Protein AF-A0A482RKU2-F1 (afdb_monomer)

Structure (mmCIF, N/CA/C/O backbone):
data_AF-A0A482RKU2-F1
#
_entry.id   AF-A0A482RKU2-F1
#
loop_
_atom_site.group_PDB
_atom_site.id
_atom_site.type_symbol
_atom_site.label_atom_id
_atom_site.label_alt_id
_atom_site.label_comp_id
_atom_site.label_asym_id
_atom_site.label_entity_id
_atom_site.label_seq_id
_atom_site.pdbx_PDB_ins_code
_atom_site.Cartn_x
_atom_site.Cartn_y
_atom_site.Cartn_z
_atom_site.occupancy
_atom_site.B_iso_or_equiv
_atom_site.auth_seq_id
_atom_site.auth_comp_id
_atom_site.auth_asym_id
_atom_site.auth_atom_id
_atom_site.pdbx_PDB_model_num
ATOM 1 N N . MET A 1 1 ? 1.467 -12.488 0.383 1.00 32.75 1 MET A N 1
ATOM 2 C CA . MET A 1 1 ? 1.034 -13.836 -0.066 1.00 32.75 1 MET A CA 1
ATOM 3 C C . MET A 1 1 ? -0.447 -14.130 0.193 1.00 32.75 1 MET A C 1
ATOM 5 O O . MET A 1 1 ? -1.006 -14.889 -0.583 1.00 32.75 1 MET A O 1
ATOM 9 N N . LEU A 1 2 ? -1.110 -13.513 1.185 1.00 29.55 2 LEU A N 1
ATOM 10 C CA . LEU A 1 2 ? -2.537 -13.760 1.471 1.00 29.55 2 LEU A CA 1
ATOM 11 C C . LEU A 1 2 ? -3.503 -13.328 0.344 1.00 29.55 2 LEU A C 1
ATOM 13 O O . LEU A 1 2 ? -4.346 -14.122 -0.055 1.00 29.55 2 LEU A O 1
ATOM 17 N N . SER A 1 3 ? -3.335 -12.140 -0.249 1.00 35.34 3 SER A N 1
ATOM 18 C CA . SER A 1 3 ? -4.259 -11.647 -1.294 1.00 35.34 3 SER A CA 1
ATOM 19 C C . SER A 1 3 ? -4.174 -12.428 -2.626 1.00 35.34 3 SER A C 1
ATOM 21 O O . SER A 1 3 ? -5.188 -12.701 -3.266 1.00 35.34 3 SER A O 1
ATOM 23 N N . ALA A 1 4 ? -2.986 -12.920 -3.007 1.00 35.59 4 ALA A N 1
ATOM 24 C CA . ALA A 1 4 ? -2.814 -13.697 -4.243 1.00 35.59 4 ALA A CA 1
ATOM 25 C C . ALA A 1 4 ? -3.456 -15.098 -4.185 1.00 35.59 4 ALA A C 1
ATOM 27 O O . ALA A 1 4 ? -3.927 -15.592 -5.209 1.00 35.59 4 ALA A O 1
ATOM 28 N N . CYS A 1 5 ? -3.505 -15.722 -3.002 1.00 33.84 5 CYS A N 1
ATOM 29 C CA . CYS A 1 5 ? -4.136 -17.033 -2.824 1.00 33.84 5 CYS A CA 1
ATOM 30 C C . CYS A 1 5 ? -5.672 -16.941 -2.875 1.00 33.84 5 CYS A C 1
ATOM 32 O O . CYS A 1 5 ? -6.328 -17.827 -3.416 1.00 33.84 5 CYS A O 1
ATOM 34 N N . MET A 1 6 ? -6.247 -15.843 -2.374 1.00 40.75 6 MET A N 1
ATOM 35 C CA . MET A 1 6 ? -7.704 -15.670 -2.288 1.00 40.75 6 MET A CA 1
ATOM 36 C C . MET A 1 6 ? -8.382 -15.424 -3.643 1.00 40.75 6 MET A C 1
ATOM 38 O O . MET A 1 6 ? -9.562 -15.724 -3.797 1.00 40.75 6 MET A O 1
ATOM 42 N N . LEU A 1 7 ? -7.661 -14.901 -4.638 1.00 42.19 7 LEU A N 1
ATOM 43 C CA . LEU A 1 7 ? -8.246 -14.576 -5.945 1.00 42.19 7 LEU A CA 1
ATOM 44 C C . LEU A 1 7 ? -8.336 -15.782 -6.902 1.00 42.19 7 LEU A C 1
ATOM 46 O O . LEU A 1 7 ? -9.138 -15.750 -7.831 1.00 42.19 7 LEU A O 1
ATOM 50 N N . SER A 1 8 ? -7.505 -16.817 -6.716 1.00 40.97 8 SER A N 1
ATOM 51 C CA . SER A 1 8 ? -7.333 -17.919 -7.686 1.00 40.97 8 SER A CA 1
ATOM 52 C C . SER A 1 8 ? -8.240 -19.130 -7.415 1.00 40.97 8 SER A C 1
ATOM 54 O O . SER A 1 8 ? -8.560 -19.874 -8.337 1.00 40.97 8 SER A O 1
ATOM 56 N N . ALA A 1 9 ? -8.671 -19.328 -6.163 1.00 42.41 9 ALA A N 1
ATOM 57 C CA . ALA A 1 9 ? -9.334 -20.563 -5.723 1.00 42.41 9 ALA A CA 1
ATOM 58 C C . ALA A 1 9 ? -10.768 -20.383 -5.178 1.00 42.41 9 ALA A C 1
ATOM 60 O O . ALA A 1 9 ? -11.400 -21.371 -4.810 1.00 42.41 9 ALA A O 1
ATOM 61 N N . CYS A 1 10 ? -11.297 -19.156 -5.114 1.00 47.66 10 CYS A N 1
ATOM 62 C CA . CYS A 1 10 ? -12.598 -18.884 -4.493 1.00 47.66 10 CYS A CA 1
ATOM 63 C C . CYS A 1 10 ? -13.731 -18.702 -5.517 1.00 47.66 10 CYS A C 1
ATOM 65 O O . CYS A 1 10 ? -13.532 -18.148 -6.599 1.00 47.66 10 CYS A O 1
ATOM 67 N N . ALA A 1 11 ? -14.936 -19.152 -5.145 1.00 55.81 11 ALA A N 1
ATOM 68 C CA . ALA A 1 11 ? -16.154 -19.079 -5.953 1.00 55.81 11 ALA A CA 1
ATOM 69 C C . ALA A 1 11 ? -16.444 -17.648 -6.475 1.00 55.81 11 ALA A C 1
ATOM 71 O O . ALA A 1 11 ? -16.128 -16.677 -5.784 1.00 55.81 11 ALA A O 1
ATOM 72 N N . PRO A 1 12 ? -17.098 -17.481 -7.645 1.00 63.44 12 PRO A N 1
ATOM 73 C CA . PRO A 1 12 ? -17.327 -16.174 -8.284 1.00 63.44 12 PRO A CA 1
ATOM 74 C C . PRO A 1 12 ? -17.947 -15.107 -7.367 1.00 63.44 12 PRO A C 1
ATOM 76 O O . PRO A 1 12 ? -17.631 -13.924 -7.483 1.00 63.44 12 PRO A O 1
ATOM 79 N N . HIS A 1 13 ? -18.788 -15.537 -6.423 1.00 64.50 13 HIS A N 1
ATOM 80 C CA . HIS A 1 13 ? -19.443 -14.671 -5.444 1.00 64.50 13 HIS A CA 1
ATOM 81 C C . HIS A 1 13 ? -18.457 -13.992 -4.476 1.00 64.50 13 HIS A C 1
ATOM 83 O O . HIS A 1 13 ? -18.547 -12.786 -4.259 1.00 64.50 13 HIS A O 1
ATOM 89 N N . TRP A 1 14 ? -17.455 -14.728 -3.979 1.00 66.12 14 TRP A N 1
ATOM 90 C CA . TRP A 1 14 ? -16.424 -14.202 -3.076 1.00 66.12 14 TRP A CA 1
ATOM 91 C C . TRP A 1 14 ? -15.689 -13.009 -3.680 1.00 66.12 14 TRP A C 1
ATOM 93 O O . TRP A 1 14 ? -15.490 -11.965 -3.052 1.00 66.12 14 TRP A O 1
ATOM 103 N N . ARG A 1 15 ? -15.289 -13.190 -4.943 1.00 72.19 15 ARG A N 1
ATOM 104 C CA . ARG A 1 15 ? -14.542 -12.193 -5.697 1.00 72.19 15 ARG A CA 1
ATOM 105 C C . ARG A 1 15 ? -15.372 -10.928 -5.889 1.00 72.19 15 ARG A C 1
ATOM 107 O O . ARG A 1 15 ? -14.817 -9.842 -5.783 1.00 72.19 15 ARG A O 1
ATOM 114 N N . ALA A 1 16 ? -16.679 -11.056 -6.114 1.00 84.69 16 ALA A N 1
ATOM 115 C CA . ALA A 1 16 ? -17.566 -9.908 -6.272 1.00 84.69 16 ALA A CA 1
ATOM 116 C C . ALA A 1 16 ? -17.636 -9.046 -4.999 1.00 84.69 16 ALA A C 1
ATOM 118 O O . ALA A 1 16 ? -17.453 -7.834 -5.086 1.00 84.69 16 ALA A O 1
ATOM 119 N N . VAL A 1 17 ? -17.813 -9.660 -3.823 1.00 89.81 17 VAL A N 1
ATOM 120 C CA . VAL A 1 17 ? -17.899 -8.935 -2.540 1.00 89.81 17 VAL A CA 1
ATOM 121 C C . VAL A 1 17 ? -16.593 -8.200 -2.221 1.00 89.81 17 VAL A C 1
ATOM 123 O O . VAL A 1 17 ? -16.606 -7.022 -1.870 1.00 89.81 17 VAL A O 1
ATOM 126 N N . SER A 1 18 ? -15.449 -8.869 -2.394 1.00 89.56 18 SER A N 1
ATOM 127 C CA . SER A 1 18 ? -14.133 -8.260 -2.160 1.00 89.56 18 SER A CA 1
ATOM 128 C C . SER A 1 18 ? -13.879 -7.057 -3.075 1.00 89.56 18 SER A C 1
ATOM 130 O O . SER A 1 18 ? -13.470 -5.995 -2.601 1.00 89.56 18 SER A O 1
ATOM 132 N N . VAL A 1 19 ? -14.206 -7.190 -4.367 1.00 93.69 19 VAL A N 1
ATOM 133 C CA . VAL A 1 19 ? -14.081 -6.104 -5.347 1.00 93.69 19 VAL A CA 1
ATOM 134 C C . VAL A 1 19 ? -14.967 -4.920 -4.963 1.00 93.69 19 VAL A C 1
ATOM 136 O O . VAL A 1 19 ? -14.483 -3.792 -4.945 1.00 93.69 19 VAL A O 1
ATOM 139 N N . GLN A 1 20 ? -16.232 -5.159 -4.607 1.00 95.75 20 GLN A N 1
ATOM 140 C CA . GLN A 1 20 ? -17.178 -4.095 -4.256 1.00 95.75 20 GLN A CA 1
ATOM 141 C C . GLN A 1 20 ? -16.717 -3.275 -3.046 1.00 95.75 20 GLN A C 1
ATOM 143 O O . GLN A 1 20 ? -16.740 -2.047 -3.102 1.00 95.75 20 GLN A O 1
ATOM 148 N N . ILE A 1 21 ? -16.254 -3.928 -1.975 1.00 96.75 21 ILE A N 1
ATOM 149 C CA . ILE A 1 21 ? -15.808 -3.234 -0.756 1.00 96.75 21 ILE A CA 1
ATOM 150 C C . ILE A 1 21 ? -14.540 -2.415 -1.033 1.00 96.75 21 ILE A C 1
ATOM 152 O O . ILE A 1 21 ? -14.472 -1.242 -0.664 1.00 96.75 21 ILE A O 1
ATOM 156 N N . ALA A 1 22 ? -13.555 -2.993 -1.727 1.00 97.31 22 ALA A N 1
ATOM 157 C CA . ALA A 1 22 ? -12.324 -2.283 -2.071 1.00 97.31 22 ALA A CA 1
ATOM 158 C C . ALA A 1 22 ? -12.587 -1.084 -2.997 1.00 97.31 22 ALA A C 1
ATOM 160 O O . ALA A 1 22 ? -12.046 -0.000 -2.777 1.00 97.31 22 ALA A O 1
ATOM 161 N N . GLN A 1 23 ? -13.456 -1.252 -3.998 1.00 97.88 23 GLN A N 1
ATOM 162 C CA . GLN A 1 23 ? -13.878 -0.161 -4.874 1.00 97.88 23 GLN A CA 1
ATOM 163 C C . GLN A 1 23 ? -14.647 0.917 -4.111 1.00 97.88 23 GLN A C 1
ATOM 165 O O . GLN A 1 23 ? -14.410 2.095 -4.355 1.00 97.88 23 GLN A O 1
ATOM 170 N N . ARG A 1 24 ? -15.513 0.549 -3.159 1.00 98.06 24 ARG A N 1
ATOM 171 C CA . ARG A 1 24 ? -16.237 1.528 -2.341 1.00 98.06 24 ARG A CA 1
ATOM 172 C C . ARG A 1 24 ? -15.289 2.359 -1.480 1.00 98.06 24 ARG A C 1
ATOM 174 O O . ARG A 1 24 ? -15.388 3.577 -1.518 1.00 98.06 24 ARG A O 1
ATOM 181 N N . ILE A 1 25 ? -14.346 1.728 -0.778 1.00 98.44 25 ILE A N 1
ATOM 182 C CA . ILE A 1 25 ? -13.334 2.438 0.028 1.00 98.44 25 ILE A CA 1
ATOM 183 C C . ILE A 1 25 ? -12.497 3.370 -0.857 1.00 98.44 25 ILE A C 1
ATOM 185 O O . ILE A 1 25 ? -12.212 4.503 -0.472 1.00 98.44 25 ILE A O 1
ATOM 189 N N . PHE A 1 26 ? -12.120 2.917 -2.054 1.00 98.50 26 PHE A N 1
ATOM 190 C CA . PHE A 1 26 ? -11.412 3.748 -3.022 1.00 98.50 26 PHE A CA 1
ATOM 191 C C . PHE A 1 26 ? -12.234 4.971 -3.455 1.00 98.50 26 PHE A C 1
ATOM 193 O O . PHE A 1 26 ? -11.716 6.084 -3.429 1.00 98.50 26 PHE A O 1
ATOM 200 N N . LEU A 1 27 ? -13.501 4.774 -3.828 1.00 98.44 27 LEU A N 1
ATOM 201 C CA . LEU A 1 27 ? -14.390 5.851 -4.266 1.00 98.44 27 LEU A CA 1
ATOM 202 C C . LEU A 1 27 ? -14.668 6.850 -3.138 1.00 98.44 27 LEU A C 1
ATOM 204 O O . LEU A 1 27 ? -14.583 8.044 -3.384 1.00 98.44 27 LEU A O 1
ATOM 208 N N . ASP A 1 28 ? -14.881 6.390 -1.902 1.00 98.56 28 ASP A N 1
ATOM 209 C CA . ASP A 1 28 ? -15.054 7.279 -0.743 1.00 98.56 28 ASP A CA 1
ATOM 210 C C . ASP A 1 28 ? -13.805 8.160 -0.520 1.00 98.56 28 ASP A C 1
ATOM 212 O O . ASP A 1 28 ? -13.904 9.349 -0.231 1.00 98.56 28 ASP A O 1
ATOM 216 N N . ASN A 1 29 ? -12.600 7.599 -0.689 1.00 98.56 29 ASN A N 1
ATOM 217 C CA . ASN A 1 29 ? -11.362 8.383 -0.612 1.00 98.56 29 ASN A CA 1
ATOM 218 C C . ASN A 1 29 ? -11.213 9.362 -1.784 1.00 98.56 29 ASN A C 1
ATOM 220 O O . ASN A 1 29 ? -10.642 10.439 -1.608 1.00 98.56 29 ASN A O 1
ATOM 224 N N . LEU A 1 30 ? -11.692 8.991 -2.974 1.00 98.06 30 LEU A N 1
ATOM 225 C CA . LEU A 1 30 ? -11.704 9.867 -4.142 1.00 98.06 30 LEU A CA 1
ATOM 226 C C . LEU A 1 30 ? -12.666 11.046 -3.934 1.00 98.06 30 LEU A C 1
ATOM 228 O O . LEU A 1 30 ? -12.280 12.180 -4.186 1.00 98.06 30 LEU A O 1
ATOM 232 N N . GLU A 1 31 ? -13.873 10.785 -3.425 1.00 98.31 31 GLU A N 1
ATOM 233 C CA . GLU A 1 31 ? -14.904 11.785 -3.104 1.00 98.31 31 GLU A CA 1
ATOM 234 C C . GLU A 1 31 ? -14.434 12.795 -2.044 1.00 98.31 31 GLU A C 1
ATOM 236 O O . GLU A 1 31 ? -14.847 13.951 -2.068 1.00 98.31 31 GLU A O 1
ATOM 241 N N . HIS A 1 32 ? -13.539 12.384 -1.141 1.00 98.25 32 HIS A N 1
ATOM 242 C CA . HIS A 1 32 ? -12.959 13.241 -0.103 1.00 98.25 32 HIS A CA 1
ATOM 243 C C . HIS A 1 32 ? -11.594 13.847 -0.466 1.00 98.25 32 HIS A C 1
ATOM 245 O O . HIS A 1 32 ? -10.873 14.304 0.426 1.00 98.25 32 HIS A O 1
ATOM 251 N N . ASP A 1 33 ? -11.196 13.849 -1.743 1.00 98.06 33 ASP A N 1
ATOM 252 C CA . ASP A 1 33 ? -9.916 14.394 -2.228 1.00 98.06 33 ASP A CA 1
ATOM 253 C C . ASP A 1 33 ? -8.683 13.813 -1.503 1.00 98.06 33 ASP A C 1
ATOM 255 O O . ASP A 1 33 ? -7.686 14.503 -1.259 1.00 98.06 33 ASP A O 1
ATOM 259 N N . ASN A 1 34 ? -8.759 12.556 -1.062 1.00 98.50 34 ASN A N 1
ATOM 260 C CA . ASN A 1 34 ? -7.673 11.867 -0.357 1.00 98.50 34 ASN A CA 1
ATOM 261 C C . ASN A 1 34 ? -6.759 11.092 -1.310 1.00 98.50 34 ASN A C 1
ATOM 263 O O . ASN A 1 34 ? -5.801 10.456 -0.869 1.00 98.50 34 ASN A O 1
ATOM 267 N N . LEU A 1 35 ? -7.028 11.160 -2.614 1.00 98.19 35 LEU A N 1
ATOM 268 C CA . LEU A 1 35 ? -6.236 10.528 -3.656 1.00 98.19 35 LEU A CA 1
ATOM 269 C C . LEU A 1 35 ? -5.616 11.578 -4.580 1.00 98.19 35 LEU A C 1
ATOM 271 O O . LEU A 1 35 ? -6.242 12.587 -4.889 1.00 98.19 35 LEU A O 1
ATOM 275 N N . VAL A 1 36 ? -4.393 11.322 -5.038 1.00 97.56 36 VAL A N 1
ATOM 276 C CA . VAL A 1 36 ? -3.692 12.159 -6.022 1.00 97.56 36 VAL A CA 1
ATOM 277 C C . VAL A 1 36 ? -3.234 11.318 -7.205 1.00 97.56 36 VAL A C 1
ATOM 279 O O . VAL A 1 36 ? -2.920 10.135 -7.055 1.00 97.56 36 VAL A O 1
ATOM 282 N N . GLU A 1 37 ? -3.216 11.922 -8.388 1.00 96.12 37 GLU A N 1
ATOM 283 C CA . GLU A 1 37 ? -2.698 11.302 -9.606 1.00 96.12 37 GLU A CA 1
ATOM 284 C C . GLU A 1 37 ? -1.270 11.755 -9.861 1.00 96.12 37 GLU A C 1
ATOM 286 O O . GLU A 1 37 ? -0.988 12.950 -9.920 1.00 96.12 37 GLU A O 1
ATOM 291 N N . GLU A 1 38 ? -0.376 10.793 -10.064 1.00 94.75 38 GLU A N 1
ATOM 292 C CA . GLU A 1 38 ? 0.993 11.070 -10.482 1.00 94.75 38 GLU A CA 1
ATOM 293 C C . GLU A 1 38 ? 1.387 10.150 -11.636 1.00 94.75 38 GLU A C 1
ATOM 295 O O . GLU A 1 38 ? 0.855 9.049 -11.818 1.00 94.75 38 GLU A O 1
ATOM 300 N N . THR A 1 39 ? 2.340 10.617 -12.437 1.00 93.62 39 THR A N 1
ATOM 301 C CA . THR A 1 39 ? 2.916 9.836 -13.530 1.00 93.62 39 THR A CA 1
ATOM 302 C C . THR A 1 39 ? 4.213 9.196 -13.062 1.00 93.62 39 THR A C 1
ATOM 304 O O . THR A 1 39 ? 5.099 9.881 -12.558 1.00 93.62 39 THR A O 1
ATOM 307 N N . VAL A 1 40 ? 4.336 7.886 -13.255 1.00 91.12 40 VAL A N 1
ATOM 308 C CA . VAL A 1 40 ? 5.526 7.111 -12.895 1.00 91.12 40 VAL A CA 1
ATOM 309 C C . VAL A 1 40 ? 6.211 6.641 -14.169 1.00 91.12 40 VAL A C 1
ATOM 311 O O . VAL A 1 40 ? 5.565 6.086 -15.058 1.00 91.12 40 VAL A O 1
ATOM 314 N N . GLU A 1 41 ? 7.520 6.857 -14.268 1.00 91.44 41 GLU A N 1
ATOM 315 C CA . GLU A 1 41 ? 8.335 6.254 -15.320 1.00 91.44 41 GLU A CA 1
ATOM 316 C C . GLU A 1 41 ? 8.690 4.815 -14.933 1.00 91.44 41 GLU A C 1
ATOM 318 O O . GLU A 1 41 ? 9.170 4.551 -13.830 1.00 91.44 41 GLU A O 1
ATOM 323 N N . GLN A 1 42 ? 8.444 3.871 -15.837 1.00 90.50 42 GLN A N 1
ATOM 324 C CA . GLN A 1 42 ? 8.689 2.451 -15.622 1.00 90.50 42 GLN A CA 1
ATOM 325 C C . GLN A 1 42 ? 9.255 1.802 -16.883 1.00 90.50 42 GLN A C 1
ATOM 327 O O . GLN A 1 42 ? 9.045 2.270 -18.003 1.00 90.50 42 GLN A O 1
ATOM 332 N N . VAL A 1 43 ? 9.953 0.681 -16.707 1.00 92.50 43 VAL A N 1
ATOM 333 C CA . VAL A 1 43 ? 10.469 -0.105 -17.830 1.00 92.50 43 VAL A CA 1
ATOM 334 C C . VAL A 1 43 ? 9.347 -0.968 -18.407 1.00 92.50 43 VAL A C 1
ATOM 336 O O . VAL A 1 43 ? 8.735 -1.779 -17.707 1.00 92.50 43 VAL A O 1
ATOM 339 N N . TYR A 1 44 ? 9.089 -0.810 -19.700 1.00 94.06 44 TYR A N 1
ATOM 340 C CA . TYR A 1 44 ? 8.112 -1.568 -20.468 1.00 94.06 44 TYR A CA 1
ATOM 341 C C . TYR A 1 44 ? 8.816 -2.517 -21.433 1.00 94.06 44 TYR A C 1
ATOM 343 O O . TYR A 1 44 ? 9.734 -2.129 -22.149 1.00 94.06 44 TYR A O 1
ATOM 351 N N . CYS A 1 45 ? 8.368 -3.769 -21.474 1.00 94.44 45 CYS A N 1
ATOM 352 C CA . CYS A 1 45 ? 8.870 -4.768 -22.406 1.00 94.44 45 CYS A CA 1
ATOM 353 C C . CYS A 1 45 ? 7.923 -4.890 -23.598 1.00 94.44 45 CYS A C 1
ATOM 355 O O . CYS A 1 45 ? 6.778 -5.316 -23.428 1.00 94.44 45 CYS A O 1
ATOM 357 N N . LEU A 1 46 ? 8.411 -4.563 -24.798 1.00 93.75 4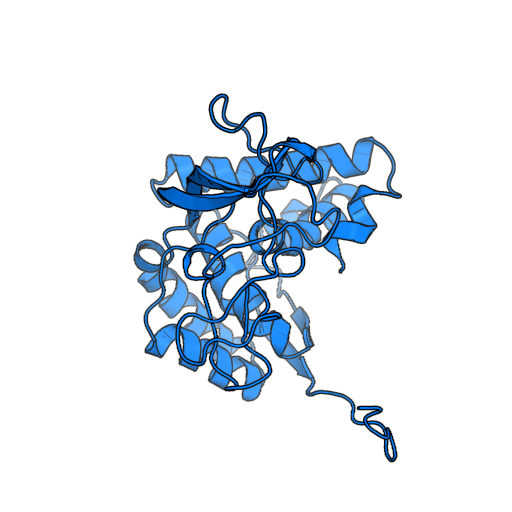6 LEU A N 1
ATOM 358 C CA . LEU A 1 46 ? 7.620 -4.605 -26.031 1.00 93.75 46 LEU A CA 1
ATOM 359 C C . LEU A 1 46 ? 7.193 -6.038 -26.368 1.00 93.75 46 LEU A C 1
ATOM 361 O O . LEU A 1 46 ? 6.011 -6.291 -26.597 1.00 93.75 46 LEU A O 1
ATOM 365 N N . GLY A 1 47 ? 8.123 -6.995 -26.282 1.00 92.94 47 GLY A N 1
ATOM 366 C CA . GLY A 1 47 ? 7.845 -8.405 -26.583 1.00 92.94 47 GLY A CA 1
ATOM 367 C C . GLY A 1 47 ? 6.883 -9.074 -25.594 1.00 92.94 47 GLY A C 1
ATOM 368 O O . GLY A 1 47 ? 6.070 -9.903 -25.984 1.00 92.94 47 GLY A O 1
ATOM 369 N N . CYS A 1 48 ? 6.911 -8.688 -24.312 1.00 90.31 48 CYS A N 1
ATOM 370 C CA . CYS A 1 48 ? 5.937 -9.175 -23.325 1.00 90.31 48 CYS A CA 1
ATOM 371 C C . CYS A 1 48 ? 4.655 -8.332 -23.262 1.00 90.31 48 CYS A C 1
ATOM 373 O O . CYS A 1 48 ? 3.727 -8.716 -22.547 1.00 90.31 48 CYS A O 1
ATOM 375 N N . SER A 1 49 ? 4.630 -7.175 -23.930 1.00 91.00 49 SER A N 1
ATOM 376 C CA . SER A 1 49 ? 3.546 -6.190 -23.883 1.00 91.00 49 SER A CA 1
ATOM 377 C C . SER A 1 49 ? 3.088 -5.849 -22.454 1.00 91.00 49 SER A C 1
ATOM 379 O O . SER A 1 49 ? 1.892 -5.819 -22.155 1.00 91.00 49 SER A O 1
ATOM 381 N N . LYS A 1 50 ? 4.042 -5.620 -21.540 1.00 90.31 50 LYS A N 1
ATOM 382 C CA . LYS A 1 50 ? 3.761 -5.284 -20.132 1.00 90.31 50 LYS A CA 1
ATOM 383 C C . LYS A 1 50 ? 4.876 -4.469 -19.483 1.00 90.31 50 LYS A C 1
ATOM 385 O O . LYS A 1 50 ? 6.043 -4.585 -19.864 1.00 90.31 50 LYS A O 1
ATOM 390 N N . PHE A 1 51 ? 4.517 -3.729 -18.437 1.00 91.31 51 PHE A N 1
ATOM 391 C CA . PHE A 1 51 ? 5.479 -3.140 -17.510 1.00 91.31 51 PHE A CA 1
ATOM 392 C C . PHE A 1 51 ? 6.183 -4.234 -16.700 1.00 91.31 51 PHE A C 1
ATOM 394 O O . PHE A 1 51 ? 5.573 -5.233 -16.298 1.00 91.31 51 PHE A O 1
ATOM 401 N N . LEU A 1 52 ? 7.487 -4.073 -16.494 1.00 89.62 52 LEU A N 1
ATOM 402 C CA . LEU A 1 52 ? 8.311 -5.022 -15.758 1.00 89.62 52 LEU A CA 1
ATOM 403 C C . LEU A 1 52 ? 8.426 -4.594 -14.293 1.00 89.62 52 LEU A C 1
ATOM 405 O O . LEU A 1 52 ? 8.688 -3.437 -13.989 1.00 89.62 52 LEU A O 1
ATOM 409 N N . ALA A 1 53 ? 8.248 -5.550 -13.383 1.00 86.62 53 ALA A N 1
ATOM 410 C CA . ALA A 1 53 ? 8.662 -5.374 -11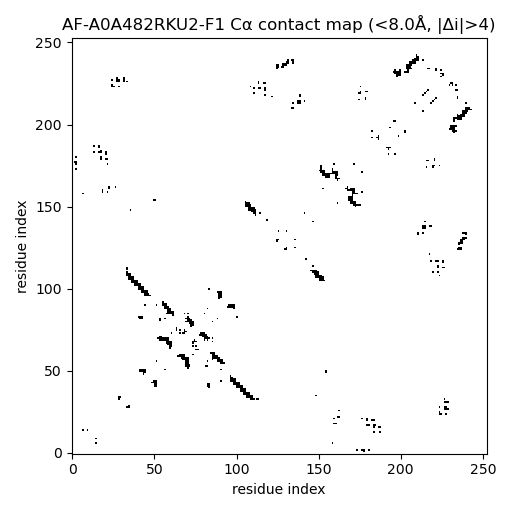.995 1.00 86.62 53 ALA A CA 1
ATOM 411 C C . ALA A 1 53 ? 10.188 -5.497 -11.897 1.00 86.62 53 ALA A C 1
ATOM 413 O O . ALA A 1 53 ? 10.765 -6.287 -12.643 1.00 86.62 53 ALA A O 1
ATOM 414 N N . ASP A 1 54 ? 10.810 -4.822 -10.930 1.00 85.12 54 ASP A N 1
ATOM 415 C CA . ASP A 1 54 ? 12.271 -4.736 -10.762 1.00 85.12 54 ASP A CA 1
ATOM 416 C C . ASP A 1 54 ? 12.986 -6.095 -10.832 1.00 85.12 54 ASP A C 1
ATOM 418 O O . ASP A 1 54 ? 13.999 -6.241 -11.508 1.00 85.12 54 ASP A O 1
ATOM 422 N N . ARG A 1 55 ? 12.395 -7.142 -10.240 1.00 86.38 55 ARG A N 1
ATOM 423 C CA . ARG A 1 55 ? 12.917 -8.526 -10.270 1.00 86.38 55 ARG A CA 1
ATOM 424 C C . ARG A 1 55 ? 13.021 -9.165 -11.664 1.00 86.38 55 ARG A C 1
ATOM 426 O O . ARG A 1 55 ? 13.650 -10.211 -11.817 1.00 86.38 55 ARG A O 1
ATOM 433 N N . PHE A 1 56 ? 12.317 -8.614 -12.650 1.00 90.19 56 PHE A N 1
ATOM 434 C CA . PHE A 1 56 ? 12.306 -9.067 -14.043 1.00 90.19 56 PHE A CA 1
ATOM 435 C C . PHE A 1 56 ? 13.135 -8.158 -14.955 1.00 90.19 56 PHE A C 1
ATOM 437 O O . PHE A 1 56 ? 13.064 -8.304 -16.178 1.00 90.19 56 PHE A O 1
ATOM 444 N N . ILE A 1 57 ? 13.895 -7.236 -14.365 1.00 92.38 57 ILE A N 1
ATOM 445 C CA . ILE A 1 57 ? 14.768 -6.295 -15.052 1.00 92.38 57 ILE A CA 1
ATOM 446 C C . ILE A 1 57 ? 16.195 -6.590 -14.605 1.00 92.38 57 ILE A C 1
ATOM 448 O O . ILE A 1 57 ? 16.490 -6.660 -13.411 1.00 92.38 57 ILE A O 1
ATOM 452 N N . GLU A 1 58 ? 17.062 -6.772 -15.585 1.00 94.12 58 GLU A N 1
ATOM 453 C CA . GLU A 1 58 ? 18.507 -6.863 -15.412 1.00 94.12 58 GLU A CA 1
ATOM 454 C C . GLU A 1 58 ? 19.163 -5.802 -16.301 1.00 94.12 58 GLU A C 1
ATOM 456 O O . GLU A 1 58 ? 18.559 -5.340 -17.271 1.00 94.12 58 GLU A O 1
ATOM 461 N N . GLY A 1 59 ? 20.376 -5.379 -15.982 1.00 94.19 59 GLY A N 1
ATOM 462 C CA . GLY A 1 59 ? 21.094 -4.402 -16.786 1.00 94.19 59 GLY A CA 1
ATOM 463 C C . GLY A 1 59 ? 22.432 -4.031 -16.176 1.00 94.19 59 GLY A C 1
ATOM 464 O O . GLY A 1 59 ? 22.878 -4.608 -15.188 1.00 94.19 59 GLY A O 1
ATOM 465 N N . VAL A 1 60 ? 23.071 -3.024 -16.755 1.00 95.94 60 VAL A N 1
ATOM 466 C CA . VAL A 1 60 ? 24.377 -2.560 -16.303 1.00 95.94 60 VAL A CA 1
ATOM 467 C C . VAL A 1 60 ? 24.211 -1.515 -15.195 1.00 95.94 60 VAL A C 1
ATOM 469 O O . VAL A 1 60 ? 23.485 -0.528 -15.339 1.00 95.94 60 VAL A O 1
ATOM 472 N N . CYS A 1 61 ? 24.900 -1.714 -14.070 1.00 94.94 61 CYS A N 1
ATOM 473 C CA . CYS A 1 61 ? 24.895 -0.786 -12.944 1.00 94.94 61 CYS A CA 1
ATOM 474 C C . CYS A 1 61 ? 25.516 0.562 -13.351 1.00 94.94 61 CYS A C 1
ATOM 476 O O . CYS A 1 61 ? 26.692 0.578 -13.723 1.00 94.94 61 CYS A O 1
ATOM 478 N N . PRO A 1 62 ? 24.815 1.697 -13.166 1.00 94.19 62 PRO A N 1
ATOM 479 C CA . PRO A 1 62 ? 25.326 3.015 -13.554 1.00 94.19 62 PRO A CA 1
ATOM 480 C C . PRO A 1 62 ? 26.506 3.504 -12.697 1.00 94.19 62 PRO A C 1
ATOM 482 O O . PRO A 1 62 ? 27.156 4.481 -13.049 1.00 94.19 62 PRO A O 1
ATOM 485 N N . LEU A 1 63 ? 26.780 2.854 -11.559 1.00 93.88 63 LEU A N 1
ATOM 486 C CA . LEU A 1 63 ? 27.798 3.297 -10.597 1.00 93.88 63 LEU A CA 1
ATOM 487 C C . LEU A 1 63 ? 29.108 2.511 -10.677 1.00 93.88 63 LEU A C 1
ATOM 489 O O . LEU A 1 63 ? 30.168 3.058 -10.398 1.00 93.88 63 LEU A O 1
ATOM 493 N N . CYS A 1 64 ? 29.042 1.216 -10.992 1.00 94.81 64 CYS A N 1
ATOM 494 C CA . CYS A 1 64 ? 30.214 0.331 -10.982 1.00 94.81 64 CYS A CA 1
ATOM 495 C C . CYS A 1 64 ? 30.359 -0.523 -12.248 1.00 94.81 64 CYS A C 1
ATOM 497 O O . CYS A 1 64 ? 31.218 -1.406 -12.284 1.00 94.81 64 CYS A O 1
ATOM 499 N N . ASN A 1 65 ? 29.515 -0.284 -13.260 1.00 94.69 65 ASN A N 1
ATOM 500 C CA . ASN A 1 65 ? 29.496 -0.989 -14.545 1.00 94.69 65 ASN A CA 1
ATOM 501 C C . ASN A 1 65 ? 29.366 -2.517 -14.429 1.00 94.69 65 ASN A C 1
ATOM 503 O O . ASN A 1 65 ? 29.839 -3.257 -15.283 1.00 94.69 65 ASN A O 1
ATOM 507 N N . TYR A 1 66 ? 28.745 -3.011 -13.355 1.00 94.19 66 TYR A N 1
ATOM 508 C CA . TYR A 1 66 ? 28.408 -4.427 -13.237 1.00 94.19 66 TYR A CA 1
ATOM 509 C C . TYR A 1 66 ? 27.301 -4.786 -14.227 1.00 94.19 66 TYR A C 1
ATOM 511 O O . TYR A 1 66 ? 26.249 -4.161 -14.174 1.00 94.19 66 TYR A O 1
ATOM 519 N N . GLU A 1 67 ? 27.530 -5.760 -15.106 1.00 93.25 67 GLU A N 1
ATOM 520 C CA . GLU A 1 67 ? 26.653 -6.029 -16.257 1.00 93.25 67 GLU A CA 1
ATOM 521 C C . GLU A 1 67 ? 25.338 -6.753 -15.929 1.00 93.25 67 GLU A C 1
ATOM 523 O O . GLU A 1 67 ? 24.442 -6.787 -16.769 1.00 93.25 67 GLU A O 1
ATOM 528 N N . ASP A 1 68 ? 25.224 -7.315 -14.723 1.00 92.25 68 ASP A N 1
ATOM 529 C CA . ASP A 1 68 ? 24.085 -8.137 -14.291 1.00 92.25 68 ASP A CA 1
ATOM 530 C C . ASP A 1 68 ? 23.430 -7.575 -13.017 1.00 92.25 68 ASP A C 1
ATOM 532 O O . ASP A 1 68 ? 23.102 -8.285 -12.067 1.00 92.25 68 ASP A O 1
ATOM 536 N N . ALA A 1 69 ? 23.314 -6.247 -12.943 1.00 92.81 69 ALA A N 1
ATOM 537 C CA . ALA A 1 69 ? 22.611 -5.581 -11.856 1.00 92.81 69 ALA A CA 1
ATOM 538 C C . ALA A 1 69 ? 21.096 -5.766 -11.994 1.00 92.81 69 ALA A C 1
ATOM 540 O O . ALA A 1 69 ? 20.542 -5.713 -13.094 1.00 92.81 69 ALA A O 1
ATOM 541 N N . ARG A 1 70 ? 20.413 -5.946 -10.861 1.00 91.75 70 ARG A N 1
ATOM 542 C CA . ARG A 1 70 ? 18.956 -6.083 -10.803 1.00 91.75 70 ARG A CA 1
ATOM 543 C C . ARG A 1 70 ? 18.292 -4.709 -10.773 1.00 91.75 70 ARG A C 1
ATOM 545 O O . ARG A 1 70 ? 18.916 -3.716 -10.397 1.00 91.75 70 ARG A O 1
ATOM 552 N N . GLY A 1 71 ? 17.010 -4.659 -11.136 1.00 87.31 71 GLY A N 1
ATOM 553 C CA . GLY A 1 71 ? 16.219 -3.424 -11.120 1.00 87.31 71 GLY A CA 1
ATOM 554 C C . GLY A 1 71 ? 16.106 -2.746 -9.750 1.00 87.31 71 GLY A C 1
ATOM 555 O O . GLY A 1 71 ? 15.845 -1.552 -9.704 1.00 87.31 71 GLY A O 1
ATOM 556 N N . ASP A 1 72 ? 16.305 -3.488 -8.658 1.00 86.94 72 ASP A N 1
ATOM 557 C CA . ASP A 1 72 ? 16.190 -3.017 -7.274 1.00 86.94 72 ASP A CA 1
ATOM 558 C C . ASP A 1 72 ? 17.548 -2.817 -6.578 1.00 86.94 72 ASP A C 1
ATOM 560 O O . ASP A 1 72 ? 17.679 -1.993 -5.669 1.00 86.94 72 ASP A O 1
ATOM 564 N N . GLN A 1 73 ? 18.573 -3.576 -6.974 1.00 88.50 73 GLN A N 1
ATOM 565 C CA . GLN A 1 73 ? 19.874 -3.577 -6.311 1.00 88.50 73 GLN A CA 1
ATOM 566 C C . GLN A 1 73 ? 20.997 -4.073 -7.231 1.00 88.50 73 GLN A C 1
ATOM 568 O O . GLN A 1 73 ? 20.840 -5.024 -7.995 1.00 88.50 73 GLN A O 1
ATOM 573 N N . CYS A 1 74 ? 22.180 -3.473 -7.102 1.00 91.00 74 CYS A N 1
ATOM 574 C CA . CYS A 1 74 ? 23.411 -4.034 -7.649 1.00 91.00 74 CYS A CA 1
ATOM 575 C C . CYS A 1 74 ? 24.082 -4.954 -6.625 1.00 91.00 74 CYS A C 1
ATOM 577 O O . CYS A 1 74 ? 24.557 -4.482 -5.591 1.00 91.00 74 CYS A O 1
ATOM 579 N N . ASP A 1 75 ? 24.200 -6.242 -6.942 1.00 89.56 75 ASP A N 1
ATOM 580 C CA . ASP A 1 75 ? 24.813 -7.227 -6.042 1.00 89.56 75 ASP A CA 1
ATOM 581 C C . ASP A 1 75 ? 26.343 -7.049 -5.910 1.00 89.56 75 ASP A C 1
ATOM 583 O O . ASP A 1 75 ? 26.930 -7.469 -4.916 1.00 89.56 75 ASP A O 1
ATOM 587 N N . LYS A 1 76 ? 27.001 -6.355 -6.856 1.00 90.44 76 LYS A N 1
ATOM 588 C CA . LYS A 1 76 ? 28.452 -6.083 -6.800 1.00 90.44 76 LYS A CA 1
ATOM 589 C C . LYS A 1 76 ? 28.824 -4.942 -5.852 1.00 90.44 76 LYS A C 1
ATOM 591 O O . LYS A 1 76 ? 29.781 -5.067 -5.097 1.00 90.44 76 LYS A O 1
ATOM 596 N N . CYS A 1 77 ? 28.121 -3.809 -5.916 1.00 91.75 77 CYS A N 1
ATOM 597 C CA . CYS A 1 77 ? 28.421 -2.641 -5.072 1.00 91.75 77 CYS A CA 1
ATOM 598 C C . CYS A 1 77 ? 27.448 -2.464 -3.896 1.00 91.75 77 CYS A C 1
ATOM 600 O O . CYS A 1 77 ? 27.608 -1.538 -3.105 1.00 91.75 77 CYS A O 1
ATOM 602 N N . GLY A 1 78 ? 26.425 -3.316 -3.791 1.00 84.56 78 GLY A N 1
ATOM 603 C CA . GLY A 1 78 ? 25.425 -3.311 -2.722 1.00 84.56 78 GLY A CA 1
ATOM 604 C C . GLY A 1 78 ? 24.407 -2.169 -2.792 1.00 84.56 78 GLY A C 1
ATOM 605 O O . GLY A 1 78 ? 23.509 -2.106 -1.951 1.00 84.56 78 GLY A O 1
ATOM 606 N N . LYS A 1 79 ? 24.518 -1.261 -3.770 1.00 85.06 79 LYS A N 1
ATOM 607 C CA . LYS A 1 79 ? 23.665 -0.073 -3.872 1.00 85.06 79 LYS A CA 1
ATOM 608 C C . LYS A 1 79 ? 22.254 -0.433 -4.344 1.00 85.06 79 LYS A C 1
ATOM 610 O O . LYS A 1 79 ? 22.098 -1.185 -5.304 1.00 85.06 79 LYS A O 1
ATOM 615 N N . LEU A 1 80 ? 21.251 0.165 -3.699 1.00 84.94 80 LEU A N 1
ATOM 616 C CA . LEU A 1 80 ? 19.861 0.159 -4.161 1.00 84.94 80 LEU A CA 1
ATOM 617 C C . LEU A 1 80 ? 19.712 1.056 -5.394 1.00 84.94 80 LEU A C 1
ATOM 619 O O . LEU A 1 80 ? 20.195 2.190 -5.384 1.00 84.94 80 LEU A O 1
ATOM 623 N N . LEU A 1 81 ? 19.061 0.538 -6.428 1.00 86.06 81 LEU A N 1
ATOM 624 C CA . LEU A 1 81 ? 18.873 1.196 -7.720 1.00 86.06 81 LEU A CA 1
ATOM 625 C C . LEU A 1 81 ? 17.381 1.339 -8.016 1.00 86.06 81 LEU A C 1
ATOM 627 O O . LEU A 1 81 ? 16.574 0.561 -7.511 1.00 86.06 81 LEU A O 1
ATOM 631 N N . ASN A 1 82 ? 17.028 2.303 -8.864 1.00 85.94 82 ASN A N 1
ATOM 632 C CA . ASN A 1 82 ? 15.751 2.255 -9.568 1.00 85.94 82 ASN A CA 1
ATOM 633 C C . ASN A 1 82 ? 15.952 1.589 -10.929 1.00 85.94 82 ASN A C 1
ATOM 635 O O . ASN A 1 82 ? 16.921 1.870 -11.633 1.00 85.94 82 ASN A O 1
ATOM 639 N N . ALA A 1 83 ? 15.002 0.763 -11.359 1.00 87.31 83 ALA A N 1
ATOM 640 C CA . ALA A 1 83 ? 15.094 0.068 -12.640 1.00 87.31 83 ALA A CA 1
ATOM 641 C C . ALA A 1 83 ? 15.246 1.009 -13.850 1.00 87.31 83 ALA A C 1
ATOM 643 O O . ALA A 1 83 ? 15.855 0.641 -14.853 1.00 87.31 83 ALA A O 1
ATOM 644 N N . THR A 1 84 ? 14.721 2.232 -13.758 1.00 89.50 84 THR A N 1
ATOM 645 C CA . THR A 1 84 ? 14.873 3.271 -14.785 1.00 89.50 84 THR A CA 1
ATOM 646 C C . THR A 1 84 ? 16.290 3.856 -14.845 1.00 89.50 84 THR A C 1
ATOM 648 O O . THR A 1 84 ? 16.638 4.492 -15.836 1.00 89.50 84 THR A O 1
ATOM 651 N N . GLU A 1 85 ? 17.134 3.637 -13.838 1.00 91.12 85 GLU A N 1
ATOM 652 C CA . GLU A 1 85 ? 18.525 4.110 -13.794 1.00 91.12 85 GLU A CA 1
ATOM 653 C C . GLU A 1 85 ? 19.515 3.104 -14.399 1.00 91.12 85 GLU A C 1
ATOM 655 O O . GLU A 1 85 ? 20.669 3.457 -14.646 1.00 91.12 85 GLU A O 1
ATOM 660 N N . LEU A 1 86 ? 19.091 1.859 -14.645 1.00 91.75 86 LEU A N 1
ATOM 661 C CA . LEU A 1 86 ? 19.948 0.846 -15.254 1.00 91.75 86 LEU A CA 1
ATOM 662 C C . LEU A 1 86 ? 20.352 1.245 -16.675 1.00 91.75 86 LEU A C 1
ATOM 664 O O . LEU A 1 86 ? 19.530 1.661 -17.495 1.00 91.75 86 LEU A O 1
ATOM 668 N N . LEU A 1 87 ? 21.634 1.059 -16.979 1.00 92.81 87 LEU A N 1
ATOM 669 C CA . LEU A 1 87 ? 22.166 1.209 -18.325 1.00 92.81 87 LEU A CA 1
ATOM 670 C C . LEU A 1 87 ? 21.886 -0.077 -19.109 1.00 92.81 87 LEU A C 1
ATOM 672 O O . LEU A 1 87 ? 22.086 -1.174 -18.596 1.00 92.81 87 LEU A O 1
ATOM 676 N N . SER A 1 88 ? 21.448 0.043 -20.363 1.00 91.50 88 SER A N 1
ATOM 677 C CA . SER A 1 88 ? 21.087 -1.107 -21.213 1.00 91.50 88 SER A CA 1
ATOM 678 C C . SER A 1 88 ? 20.172 -2.131 -20.510 1.00 91.50 88 SER A C 1
ATOM 680 O O . SER A 1 88 ? 20.552 -3.301 -20.393 1.00 91.50 88 SER A O 1
ATOM 682 N N . PRO A 1 89 ? 18.993 -1.712 -20.005 1.00 93.50 89 PRO A N 1
ATOM 683 C CA . PRO A 1 89 ? 18.083 -2.622 -19.323 1.00 93.50 89 PRO A CA 1
ATOM 684 C C . PRO A 1 89 ? 17.632 -3.736 -20.274 1.00 93.50 89 PRO A C 1
ATOM 686 O O . PRO A 1 89 ? 17.487 -3.528 -21.479 1.00 93.50 89 PRO A O 1
ATOM 689 N N . LYS A 1 90 ? 17.397 -4.927 -19.729 1.00 93.50 90 LYS A N 1
ATOM 690 C CA . LYS A 1 90 ? 16.937 -6.117 -20.446 1.00 93.50 90 LYS A CA 1
ATOM 691 C C . LYS A 1 90 ? 15.821 -6.798 -19.670 1.00 93.50 90 LYS A C 1
ATOM 693 O O . LYS A 1 90 ? 15.748 -6.746 -18.441 1.00 93.50 90 LYS A O 1
ATOM 698 N N . CYS A 1 91 ? 14.934 -7.462 -20.405 1.00 94.88 91 CYS A N 1
ATOM 699 C CA . CYS A 1 91 ? 13.892 -8.278 -19.806 1.00 94.88 91 CYS A CA 1
ATOM 700 C C . CYS A 1 91 ? 14.461 -9.646 -19.409 1.00 94.88 91 CYS A C 1
ATOM 702 O O . CYS A 1 91 ? 14.889 -10.415 -20.264 1.00 94.88 91 CYS A O 1
ATOM 704 N N . LYS A 1 92 ? 14.375 -10.004 -18.124 1.00 92.44 92 LYS A N 1
ATOM 705 C CA . LYS A 1 92 ? 14.832 -11.314 -17.630 1.00 92.44 92 LYS A CA 1
ATOM 706 C C . LYS A 1 92 ? 14.053 -12.494 -18.227 1.00 92.44 92 LYS A C 1
ATOM 708 O O . LYS A 1 92 ? 14.562 -13.607 -18.279 1.00 92.44 92 LYS A O 1
ATOM 713 N N . ALA A 1 93 ? 12.809 -12.266 -18.659 1.00 91.06 93 ALA A N 1
ATOM 714 C CA . ALA A 1 93 ? 11.991 -13.307 -19.282 1.00 91.06 93 ALA A CA 1
ATOM 715 C C . ALA A 1 93 ? 12.484 -13.675 -20.692 1.00 91.06 93 ALA A C 1
ATOM 717 O O . ALA A 1 93 ? 12.411 -14.838 -21.072 1.00 91.06 93 ALA A O 1
ATOM 718 N N . ASN A 1 94 ? 12.975 -12.692 -21.451 1.00 91.62 94 ASN A N 1
ATOM 719 C CA . ASN A 1 94 ? 13.642 -12.899 -22.730 1.00 91.62 94 ASN A CA 1
ATOM 720 C C . ASN A 1 94 ? 14.570 -11.708 -23.011 1.00 91.62 94 ASN A C 1
ATOM 722 O O . ASN A 1 94 ? 14.099 -10.582 -23.191 1.00 91.62 94 ASN A O 1
ATOM 726 N N . LYS A 1 95 ? 15.879 -11.973 -23.078 1.00 90.12 95 LYS A N 1
ATOM 727 C CA . LYS A 1 95 ? 16.919 -10.950 -23.256 1.00 90.12 95 LYS A CA 1
ATOM 728 C C . LYS A 1 95 ? 16.913 -10.308 -24.649 1.00 90.12 95 LYS A C 1
ATOM 730 O O . LYS A 1 95 ? 17.492 -9.239 -24.809 1.00 90.12 95 LYS A O 1
ATOM 735 N N . GLU A 1 96 ? 16.260 -10.930 -25.630 1.00 92.19 96 GLU A N 1
ATOM 736 C CA . GLU A 1 96 ? 16.092 -10.395 -26.989 1.00 92.19 96 GLU A CA 1
ATOM 737 C C . GLU A 1 96 ? 14.968 -9.356 -27.074 1.00 92.19 96 GLU A C 1
ATOM 739 O O . GLU A 1 96 ? 14.875 -8.609 -28.047 1.00 92.19 96 GLU A O 1
ATOM 744 N N . HIS A 1 97 ? 14.089 -9.292 -26.069 1.00 94.06 97 HIS A N 1
ATOM 745 C CA . HIS A 1 97 ? 13.016 -8.311 -26.075 1.00 94.06 97 HIS A CA 1
ATOM 746 C C . HIS A 1 97 ? 13.568 -6.900 -25.890 1.00 94.06 97 HIS A C 1
ATOM 748 O O . HIS A 1 97 ? 14.226 -6.595 -24.894 1.00 94.06 97 HIS A O 1
ATOM 754 N N . MET A 1 98 ? 13.178 -6.012 -26.801 1.00 92.94 98 MET A N 1
ATOM 755 C CA . MET A 1 98 ? 13.380 -4.580 -26.637 1.00 92.94 98 MET A CA 1
ATOM 756 C C . MET A 1 98 ? 12.580 -4.070 -25.435 1.00 92.94 98 MET A C 1
ATOM 758 O O . MET A 1 98 ? 11.381 -4.351 -25.289 1.00 92.94 98 MET A O 1
ATOM 762 N N . VAL A 1 99 ? 13.256 -3.305 -24.583 1.00 94.62 99 VAL A N 1
ATOM 763 C CA . VAL A 1 99 ? 12.647 -2.597 -23.461 1.00 94.62 99 VAL A CA 1
ATOM 764 C C . VAL A 1 99 ? 12.818 -1.098 -23.645 1.00 94.62 99 VAL A C 1
ATOM 766 O O . VAL A 1 99 ? 13.809 -0.632 -24.201 1.00 94.62 99 VAL A O 1
ATOM 769 N N . GLU A 1 100 ? 11.851 -0.339 -23.157 1.00 93.56 100 GLU A N 1
ATOM 770 C CA . GLU A 1 100 ? 11.874 1.117 -23.203 1.00 93.56 100 GLU A CA 1
ATOM 771 C C . GLU A 1 100 ? 11.273 1.697 -21.928 1.00 93.56 100 GLU A C 1
ATOM 773 O O . GLU A 1 100 ? 10.547 1.022 -21.195 1.00 93.56 100 GLU A O 1
ATOM 778 N N . LYS A 1 101 ? 11.579 2.960 -21.652 1.00 93.12 101 LYS A N 1
ATOM 779 C CA . LYS A 1 101 ? 10.953 3.688 -20.553 1.00 93.12 101 LYS A CA 1
ATOM 780 C C . LYS A 1 101 ? 9.614 4.227 -21.034 1.00 93.12 101 LYS A C 1
ATOM 782 O O . LYS A 1 101 ? 9.551 4.910 -22.053 1.00 93.12 101 LYS A O 1
ATOM 787 N N . ARG A 1 102 ? 8.547 3.921 -20.304 1.00 93.31 102 ARG A N 1
ATOM 788 C CA . ARG A 1 102 ? 7.217 4.487 -20.533 1.00 93.31 102 ARG A CA 1
ATOM 789 C C . ARG A 1 102 ? 6.715 5.143 -19.268 1.00 93.31 102 ARG A C 1
ATOM 791 O O . ARG A 1 102 ? 6.962 4.668 -18.162 1.00 93.31 102 ARG A O 1
ATOM 798 N N . THR A 1 103 ? 5.967 6.213 -19.454 1.00 92.81 103 THR A N 1
ATOM 799 C CA . THR A 1 103 ? 5.216 6.856 -18.389 1.00 92.81 103 THR A CA 1
ATOM 800 C C . THR A 1 103 ? 3.862 6.172 -18.221 1.00 92.81 103 THR A C 1
ATOM 802 O O . THR A 1 103 ? 3.196 5.815 -19.192 1.00 92.81 103 THR A O 1
ATOM 805 N N . SER A 1 104 ? 3.466 5.963 -16.970 1.00 92.81 104 SER A N 1
ATOM 806 C CA . SER A 1 104 ? 2.213 5.323 -16.583 1.00 92.81 104 SER A CA 1
ATOM 807 C C . SER A 1 104 ? 1.524 6.174 -15.520 1.00 92.81 104 SER A C 1
ATOM 809 O O . SER A 1 104 ? 2.156 6.579 -14.544 1.00 92.81 104 SER A O 1
ATOM 811 N N . GLN A 1 105 ? 0.240 6.482 -15.704 1.00 95.50 105 GLN A N 1
ATOM 812 C CA . GLN A 1 105 ? -0.535 7.218 -14.700 1.00 95.50 105 GLN A CA 1
ATOM 813 C C . GLN A 1 105 ? -0.953 6.292 -13.556 1.00 95.50 105 GLN A C 1
ATOM 815 O O . GLN A 1 105 ? -1.372 5.152 -13.780 1.00 95.50 105 GLN A O 1
ATOM 820 N N . HIS A 1 106 ? -0.858 6.787 -12.327 1.00 96.62 106 HIS A N 1
ATOM 821 C CA . HIS A 1 106 ? -1.159 6.037 -11.117 1.00 96.62 106 HIS A CA 1
ATOM 822 C C . HIS A 1 106 ? -1.937 6.878 -10.107 1.00 96.62 106 HIS A C 1
ATOM 824 O O . HIS A 1 106 ? -1.653 8.057 -9.924 1.00 96.62 106 HIS A O 1
ATOM 830 N N . MET A 1 107 ? -2.870 6.234 -9.401 1.00 97.62 107 MET A N 1
ATOM 831 C CA . MET A 1 107 ? -3.488 6.799 -8.199 1.00 97.62 107 MET A CA 1
ATOM 832 C C . MET A 1 107 ? -2.606 6.544 -6.978 1.00 97.62 107 MET A C 1
ATOM 834 O O . MET A 1 107 ? -2.093 5.430 -6.792 1.00 97.62 107 MET A O 1
ATOM 838 N N . PHE A 1 108 ? -2.509 7.545 -6.112 1.00 98.12 108 PHE A N 1
ATOM 839 C CA . PHE A 1 108 ? -1.794 7.516 -4.845 1.00 98.12 108 PHE A CA 1
ATOM 840 C C . PHE A 1 108 ? -2.730 7.914 -3.707 1.00 98.12 108 PHE A C 1
ATOM 842 O O . PHE A 1 108 ? -3.481 8.874 -3.830 1.00 98.12 108 PHE A O 1
ATOM 849 N N . LEU A 1 109 ? -2.644 7.213 -2.579 1.00 98.25 109 LEU A N 1
ATOM 850 C CA . LEU A 1 109 ? -3.264 7.639 -1.329 1.00 98.25 109 LEU A CA 1
ATOM 851 C C . LEU A 1 109 ? -2.432 8.777 -0.730 1.00 98.25 109 LEU A C 1
ATOM 853 O O . LEU A 1 109 ? -1.238 8.597 -0.461 1.00 98.25 109 LEU A O 1
ATOM 857 N N . ASN A 1 110 ? -3.055 9.934 -0.514 1.00 98.06 110 ASN A N 1
ATOM 858 C CA . ASN A 1 110 ? -2.428 11.125 0.046 1.00 98.06 110 ASN A CA 1
ATOM 859 C C . ASN A 1 110 ? -2.280 10.993 1.569 1.00 98.06 110 ASN A C 1
ATOM 861 O O . ASN A 1 110 ? -2.995 11.617 2.352 1.00 98.06 110 ASN A O 1
ATOM 865 N N . LEU A 1 111 ? -1.326 10.158 1.992 1.00 97.94 111 LEU A N 1
ATOM 866 C CA . LEU A 1 111 ? -0.987 10.005 3.405 1.00 97.94 111 LEU A CA 1
ATOM 867 C C . LEU A 1 111 ? -0.617 11.324 4.106 1.00 97.94 111 LEU A C 1
ATOM 869 O O . LEU A 1 111 ? -1.066 11.474 5.237 1.00 97.94 111 LEU A O 1
ATOM 873 N N . PRO A 1 112 ? 0.120 12.283 3.497 1.00 98.12 112 PRO A N 1
ATOM 874 C CA . PRO A 1 112 ? 0.370 13.573 4.143 1.00 98.12 112 PRO A CA 1
ATOM 875 C C . PRO A 1 112 ? -0.912 14.290 4.588 1.00 98.12 112 PRO A C 1
ATOM 877 O O . PRO A 1 112 ? -0.970 14.819 5.694 1.00 98.12 112 PRO A O 1
ATOM 880 N N . LYS A 1 113 ? -1.960 14.278 3.751 1.00 98.12 113 LYS A N 1
ATOM 881 C CA . LYS A 1 113 ? -3.260 14.886 4.080 1.00 98.12 113 LYS A CA 1
ATOM 882 C C . LYS A 1 113 ? -3.962 14.165 5.236 1.00 98.12 113 LYS A C 1
ATOM 884 O O . LYS A 1 113 ? -4.586 14.811 6.070 1.00 98.12 113 LYS A O 1
ATOM 889 N N . LEU A 1 114 ? -3.852 12.838 5.284 1.00 98.19 114 LEU A N 1
ATOM 890 C CA . LEU A 1 114 ? -4.494 11.982 6.292 1.00 98.19 114 LEU A CA 1
ATOM 891 C C . LEU A 1 114 ? -3.698 11.883 7.604 1.00 98.19 114 LEU A C 1
ATOM 893 O O . LEU A 1 114 ? -4.223 11.419 8.616 1.00 98.19 114 LEU A O 1
ATOM 897 N N . GLU A 1 115 ? -2.435 12.311 7.598 1.00 97.88 115 GLU A N 1
ATOM 898 C CA . GLU A 1 115 ? -1.501 12.161 8.711 1.00 97.88 115 GLU A CA 1
ATOM 899 C C . GLU A 1 115 ? -2.004 12.763 10.037 1.00 97.88 115 GLU A C 1
ATOM 901 O O . GLU A 1 115 ? -1.844 12.086 11.054 1.00 97.88 115 GLU A O 1
ATOM 906 N N . PRO A 1 116 ? -2.633 13.958 10.091 1.00 97.94 116 PRO A N 1
ATOM 907 C CA . PRO A 1 116 ? -3.100 14.527 11.357 1.00 97.94 116 PRO A CA 1
ATOM 908 C C . PRO A 1 116 ? -4.109 13.628 12.088 1.00 97.94 116 PRO A C 1
ATOM 910 O O . PRO A 1 116 ? -3.887 13.277 13.246 1.00 97.94 116 PRO A O 1
ATOM 913 N N . ALA A 1 117 ? -5.161 13.186 11.390 1.00 97.94 117 ALA A N 1
ATOM 914 C CA . ALA A 1 117 ? -6.180 12.295 11.952 1.00 97.94 117 ALA A CA 1
ATOM 915 C C . ALA A 1 117 ? -5.602 10.913 12.293 1.00 97.94 117 ALA A C 1
ATOM 917 O O . ALA A 1 117 ? -5.923 10.316 13.320 1.00 97.94 117 ALA A O 1
ATOM 918 N N . LEU A 1 118 ? -4.690 10.414 11.454 1.00 98.06 118 LEU A N 1
ATOM 919 C CA . LEU A 1 118 ? -4.010 9.149 11.696 1.00 98.06 118 LEU A CA 1
ATOM 920 C C . LEU A 1 118 ? -3.142 9.199 12.963 1.00 98.06 118 LEU A C 1
ATOM 922 O O . LEU A 1 118 ? -3.153 8.250 13.742 1.00 98.06 118 LEU A O 1
ATOM 926 N N . ARG A 1 119 ? -2.404 10.291 13.194 1.00 97.88 119 ARG A N 1
ATOM 927 C CA . ARG A 1 119 ? -1.576 10.476 14.398 1.00 97.88 119 ARG A CA 1
ATOM 928 C C . ARG A 1 119 ? -2.410 10.516 15.667 1.00 97.88 119 ARG A C 1
ATOM 930 O O . ARG A 1 119 ? -2.019 9.897 16.655 1.00 97.88 119 ARG A O 1
ATOM 937 N N . GLU A 1 120 ? -3.536 11.223 15.634 1.00 97.75 120 GLU A N 1
ATOM 938 C CA . GLU A 1 120 ? -4.475 11.276 16.754 1.00 97.75 120 GLU A CA 1
ATOM 939 C C . GLU A 1 120 ? -4.967 9.868 17.113 1.00 97.75 120 GLU A C 1
ATOM 941 O O . GLU A 1 120 ? -4.834 9.432 18.261 1.00 97.75 120 GLU A O 1
ATOM 946 N N . TRP A 1 121 ? -5.421 9.109 16.111 1.00 97.94 121 TRP A N 1
ATOM 947 C CA . TRP A 1 121 ? -5.852 7.728 16.303 1.00 97.94 121 TRP A CA 1
ATOM 948 C C . TRP A 1 121 ? -4.722 6.815 16.809 1.00 97.94 121 TRP A C 1
ATOM 950 O O . TRP A 1 121 ? -4.929 6.088 17.782 1.00 97.94 121 TRP A O 1
ATOM 960 N N . ILE A 1 122 ? -3.518 6.869 16.219 1.00 97.75 122 ILE A N 1
ATOM 961 C CA . ILE A 1 122 ? -2.361 6.061 16.657 1.00 97.75 122 ILE A CA 1
ATOM 962 C C . ILE A 1 122 ? -2.030 6.353 18.123 1.00 97.75 122 ILE A C 1
ATOM 964 O O . ILE A 1 122 ? -1.826 5.420 18.900 1.00 97.75 122 ILE A O 1
ATOM 968 N N . SER A 1 123 ? -1.998 7.627 18.526 1.00 96.88 123 SER A N 1
ATOM 969 C CA . SER A 1 123 ? -1.667 8.022 19.900 1.00 96.88 123 SER A CA 1
ATOM 970 C C . SER A 1 123 ? -2.666 7.452 20.910 1.00 96.88 123 SER A C 1
ATOM 972 O O . SER A 1 123 ? -2.271 6.911 21.946 1.00 96.88 123 SER A O 1
ATOM 974 N N . ALA A 1 124 ? -3.963 7.536 20.606 1.00 96.56 124 ALA A N 1
ATOM 975 C CA . ALA A 1 124 ? -5.013 7.007 21.470 1.00 96.56 124 ALA A CA 1
ATOM 976 C C . ALA A 1 124 ? -5.019 5.469 21.489 1.00 96.56 124 ALA A C 1
ATOM 978 O O . ALA A 1 124 ? -5.043 4.848 22.557 1.00 96.56 124 ALA A O 1
ATOM 979 N N . SER A 1 125 ? -4.970 4.839 20.314 1.00 96.50 125 SER A N 1
ATOM 980 C CA . SER A 1 125 ? -5.111 3.390 20.177 1.00 96.50 125 SER A CA 1
ATOM 981 C C . SER A 1 125 ? -3.897 2.620 20.683 1.00 96.50 125 SER A C 1
ATOM 983 O O . SER A 1 125 ? -4.071 1.567 21.292 1.00 96.50 125 SER A O 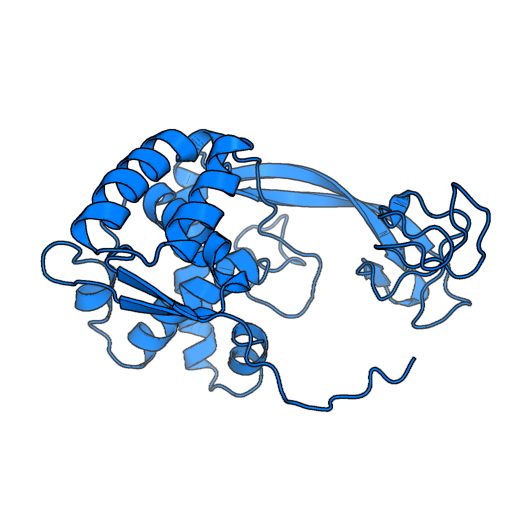1
ATOM 985 N N . SER A 1 126 ? -2.680 3.125 20.466 1.00 96.62 126 SER A N 1
ATOM 986 C CA . SER A 1 126 ? -1.455 2.450 20.917 1.00 96.62 126 SER A CA 1
ATOM 987 C C . SER A 1 126 ? -1.394 2.312 22.436 1.00 96.62 126 SER A C 1
ATOM 989 O O . SER A 1 126 ? -1.005 1.261 22.949 1.00 96.62 126 SER A O 1
ATOM 991 N N . THR A 1 127 ? -1.856 3.343 23.148 1.00 96.12 127 THR A N 1
ATOM 992 C CA . THR A 1 127 ? -1.916 3.367 24.611 1.00 96.12 127 THR A CA 1
ATOM 993 C C . THR A 1 127 ? -3.076 2.521 25.134 1.00 96.12 127 THR A C 1
ATOM 995 O O . THR A 1 127 ? -2.874 1.625 25.954 1.00 96.12 127 THR A O 1
ATOM 998 N N . THR A 1 128 ? -4.297 2.773 24.651 1.00 96.50 128 THR A N 1
ATOM 999 C CA . THR A 1 128 ? -5.509 2.091 25.146 1.00 96.50 128 THR A CA 1
ATOM 1000 C C . THR A 1 128 ? -5.503 0.601 24.827 1.00 96.50 128 THR A C 1
ATOM 1002 O O . THR A 1 128 ? -5.808 -0.221 25.689 1.00 96.50 128 THR A O 1
ATOM 1005 N N . GLY A 1 129 ? -5.096 0.251 23.612 1.00 95.94 129 GLY A N 1
ATOM 1006 C CA . GLY A 1 129 ? -4.998 -1.119 23.150 1.00 95.94 129 GLY A CA 1
ATOM 1007 C C . GLY A 1 129 ? -3.664 -1.783 23.447 1.00 95.94 129 GLY A C 1
ATOM 1008 O O . GLY A 1 129 ? -3.476 -2.908 23.012 1.00 95.94 129 GLY A O 1
ATOM 1009 N N . LYS A 1 130 ? -2.739 -1.141 24.175 1.00 97.25 130 LYS A N 1
ATOM 1010 C CA . LYS A 1 130 ? -1.461 -1.728 24.624 1.00 97.25 130 LYS A CA 1
ATOM 1011 C C . LYS A 1 130 ? -0.691 -2.424 23.496 1.00 97.25 130 LYS A C 1
ATOM 1013 O O . LYS A 1 130 ? -0.451 -3.632 23.554 1.00 97.25 130 LYS A O 1
ATOM 1018 N N . TRP A 1 131 ? -0.361 -1.680 22.444 1.00 97.75 131 TRP A N 1
ATOM 1019 C CA . TRP A 1 131 ? 0.411 -2.223 21.321 1.00 97.75 131 TRP A CA 1
ATOM 1020 C C . TRP A 1 131 ? 1.777 -2.724 21.794 1.00 97.75 131 TRP A C 1
ATOM 1022 O O . TRP A 1 131 ? 2.357 -2.186 22.738 1.00 97.75 131 TRP A O 1
ATOM 1032 N N . THR A 1 132 ? 2.311 -3.751 21.136 1.00 96.00 132 THR A N 1
ATOM 1033 C CA . THR A 1 132 ? 3.659 -4.238 21.450 1.00 96.00 132 THR A CA 1
ATOM 1034 C C . THR A 1 132 ? 4.718 -3.175 21.141 1.00 96.00 132 THR A C 1
ATOM 1036 O O . THR A 1 132 ? 4.586 -2.397 20.194 1.00 96.00 132 THR A O 1
ATOM 1039 N N . GLU A 1 133 ? 5.808 -3.149 21.911 1.00 94.75 133 GLU A N 1
ATOM 1040 C CA . GLU A 1 133 ? 6.852 -2.114 21.796 1.00 94.75 133 GLU A CA 1
ATOM 1041 C C . GLU A 1 133 ? 7.453 -2.016 20.385 1.00 94.75 133 GLU A C 1
ATOM 1043 O O . GLU A 1 133 ? 7.676 -0.921 19.871 1.00 94.75 133 GLU A O 1
ATOM 1048 N N . ASN A 1 134 ? 7.657 -3.156 19.716 1.00 92.81 134 ASN A N 1
ATOM 1049 C CA . ASN A 1 134 ? 8.131 -3.195 18.331 1.00 92.81 134 ASN A CA 1
ATOM 1050 C C . ASN A 1 134 ? 7.127 -2.572 17.342 1.00 92.81 134 ASN A C 1
ATOM 1052 O O . ASN A 1 134 ? 7.547 -1.881 16.412 1.00 92.81 134 ASN A O 1
ATOM 1056 N N . SER A 1 135 ? 5.818 -2.747 17.562 1.00 95.94 135 SER A N 1
ATOM 1057 C CA . SER A 1 135 ? 4.765 -2.095 16.773 1.00 95.94 135 SER A CA 1
ATOM 1058 C C . SER A 1 135 ? 4.801 -0.579 16.921 1.00 95.94 135 SER A C 1
ATOM 1060 O O . SER A 1 135 ? 4.750 0.132 15.914 1.00 95.94 135 SER A O 1
ATOM 1062 N N . ILE A 1 136 ? 4.949 -0.087 18.153 1.00 96.56 136 ILE A N 1
ATOM 1063 C CA . ILE A 1 136 ? 5.068 1.348 18.445 1.00 96.56 136 ILE A CA 1
ATOM 1064 C C . ILE A 1 136 ? 6.331 1.908 17.782 1.00 96.56 136 ILE A C 1
ATOM 10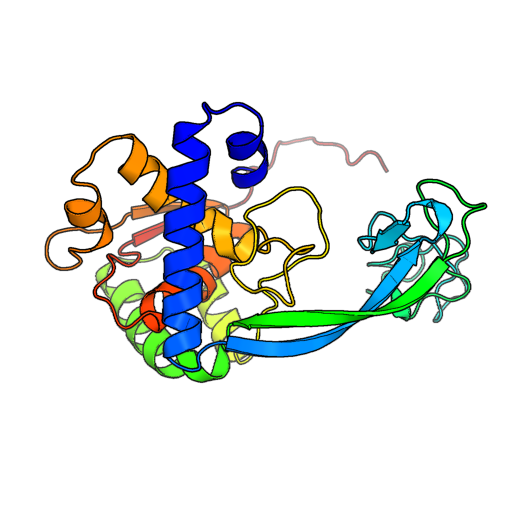66 O O . ILE A 1 136 ? 6.247 2.828 16.973 1.00 96.56 136 ILE A O 1
ATOM 1070 N N . GLY A 1 137 ? 7.492 1.288 18.020 1.00 96.06 137 GLY A N 1
ATOM 1071 C CA . GLY A 1 137 ? 8.771 1.765 17.491 1.00 96.06 137 GLY A CA 1
ATOM 1072 C C . GLY A 1 137 ? 8.820 1.850 15.960 1.00 96.06 137 GLY A C 1
ATOM 1073 O O . GLY A 1 137 ? 9.335 2.831 15.414 1.00 96.06 137 GLY A O 1
ATOM 1074 N N . ILE A 1 138 ? 8.260 0.857 15.257 1.00 94.56 138 ILE A N 1
ATOM 1075 C CA . ILE A 1 138 ? 8.186 0.850 13.785 1.00 94.56 138 ILE A CA 1
ATOM 1076 C C . ILE A 1 138 ? 7.204 1.910 13.277 1.00 94.56 138 ILE A C 1
ATOM 1078 O O . ILE A 1 138 ? 7.533 2.644 12.341 1.00 94.56 138 ILE A O 1
ATOM 1082 N N . THR A 1 139 ? 6.026 2.018 13.898 1.00 96.75 139 THR A N 1
ATOM 1083 C CA . THR A 1 139 ? 5.005 3.005 13.514 1.00 96.75 139 THR A CA 1
ATOM 1084 C C . THR A 1 139 ? 5.524 4.429 13.710 1.00 96.75 139 THR A C 1
ATOM 1086 O O . THR A 1 139 ? 5.462 5.244 12.788 1.00 96.75 139 THR A O 1
ATOM 1089 N N . ASP A 1 140 ? 6.154 4.711 14.849 1.00 95.75 140 ASP A N 1
ATOM 1090 C CA . ASP A 1 140 ? 6.757 6.014 15.121 1.00 95.75 140 ASP A CA 1
ATOM 1091 C C . ASP A 1 140 ? 7.909 6.326 14.164 1.00 95.75 140 ASP A C 1
ATOM 1093 O O . ASP A 1 140 ? 8.099 7.476 13.775 1.00 95.75 140 ASP A O 1
ATOM 1097 N N . GLY A 1 141 ? 8.684 5.318 13.750 1.00 95.06 141 GLY A N 1
ATOM 1098 C CA . GLY A 1 141 ? 9.724 5.480 12.733 1.00 95.06 141 GLY A CA 1
ATOM 1099 C C . GLY A 1 141 ? 9.168 5.969 11.394 1.00 95.06 141 GLY A C 1
ATOM 1100 O O . GLY A 1 141 ? 9.742 6.872 10.777 1.00 95.06 141 GLY A O 1
ATOM 1101 N N . TRP A 1 142 ? 8.021 5.431 10.973 1.00 94.31 142 TRP A N 1
ATOM 1102 C CA . TRP A 1 142 ? 7.308 5.891 9.780 1.00 94.31 142 TRP A CA 1
ATOM 1103 C C . TRP A 1 142 ? 6.792 7.319 9.938 1.00 94.31 142 TRP A C 1
ATOM 1105 O O . TRP A 1 142 ? 7.020 8.150 9.061 1.00 94.31 142 TRP A O 1
ATOM 1115 N N . LEU A 1 143 ? 6.164 7.621 11.075 1.00 94.94 143 LEU A N 1
ATOM 1116 C CA . LEU A 1 143 ? 5.639 8.950 11.368 1.00 94.94 143 LEU A CA 1
ATOM 1117 C C . LEU A 1 143 ? 6.747 10.010 11.458 1.00 94.94 143 LEU A C 1
ATOM 1119 O O . LEU A 1 143 ? 6.597 11.103 10.921 1.00 94.94 143 LEU A O 1
ATOM 1123 N N . ARG A 1 144 ? 7.879 9.722 12.109 1.00 95.00 144 ARG A N 1
ATOM 1124 C CA . ARG A 1 144 ? 9.012 10.664 12.206 1.00 95.00 144 ARG A CA 1
ATOM 1125 C C . ARG A 1 144 ? 9.628 10.991 10.849 1.00 95.00 144 ARG A C 1
ATOM 1127 O O . ARG A 1 144 ? 10.142 12.088 10.672 1.00 95.00 144 ARG A O 1
ATOM 1134 N N . SER A 1 145 ? 9.576 10.053 9.906 1.00 91.56 145 SER A N 1
ATOM 1135 C CA . SER A 1 145 ? 10.134 10.234 8.560 1.00 91.56 145 SER A CA 1
ATOM 1136 C C . SER A 1 145 ? 9.258 11.108 7.648 1.00 91.56 145 SER A C 1
ATOM 1138 O O . SER A 1 145 ? 9.693 11.451 6.548 1.00 91.56 145 SER A O 1
ATOM 1140 N N . GLY A 1 146 ? 8.045 11.455 8.097 1.00 92.62 146 GLY A N 1
ATOM 1141 C CA . GLY A 1 146 ? 7.008 12.121 7.310 1.00 92.62 146 GLY A CA 1
ATOM 1142 C C . GLY A 1 146 ? 6.334 11.161 6.329 1.00 92.62 146 GLY A C 1
ATOM 1143 O O . GLY A 1 146 ? 7.003 10.462 5.555 1.00 92.62 146 GLY A O 1
ATOM 1144 N N . LEU A 1 147 ? 4.998 11.103 6.342 1.00 95.50 147 LEU A N 1
ATOM 1145 C CA . LEU A 1 147 ? 4.282 10.228 5.422 1.00 95.50 147 LEU A CA 1
ATOM 1146 C C . LEU A 1 147 ? 4.274 10.834 4.020 1.00 95.50 147 LEU A C 1
ATOM 1148 O O . LEU A 1 147 ? 3.996 12.010 3.827 1.00 95.50 147 LEU A O 1
ATOM 1152 N N . LYS A 1 148 ? 4.580 10.006 3.022 1.00 94.81 148 LYS A N 1
ATOM 1153 C CA . LYS A 1 148 ? 4.569 10.384 1.602 1.00 94.81 148 LYS A CA 1
ATOM 1154 C C . LYS A 1 148 ? 3.374 9.741 0.902 1.00 94.81 148 LYS A C 1
ATOM 1156 O O . LYS A 1 148 ? 2.956 8.666 1.345 1.00 94.81 148 LYS A O 1
ATOM 1161 N N . PRO A 1 149 ? 2.864 10.321 -0.200 1.00 96.62 149 PRO A N 1
ATOM 1162 C CA . PRO A 1 149 ? 1.852 9.664 -1.014 1.00 96.62 149 PRO A CA 1
ATOM 1163 C C . PRO A 1 149 ? 2.277 8.240 -1.392 1.00 96.62 149 PRO A C 1
ATOM 1165 O O . PRO A 1 149 ? 3.447 7.971 -1.687 1.00 96.62 149 PRO A O 1
ATOM 1168 N N . ARG A 1 150 ? 1.338 7.291 -1.345 1.00 94.69 150 ARG A N 1
ATOM 1169 C CA . ARG A 1 150 ? 1.608 5.878 -1.653 1.00 94.69 150 ARG A CA 1
ATOM 1170 C C . ARG A 1 150 ? 0.796 5.424 -2.847 1.00 94.69 150 ARG A C 1
ATOM 1172 O O . ARG A 1 150 ? -0.424 5.476 -2.807 1.00 94.69 150 ARG A O 1
ATOM 1179 N N . CYS A 1 151 ? 1.472 4.927 -3.880 1.00 95.62 151 CYS A N 1
ATOM 1180 C CA . CYS A 1 151 ? 0.821 4.418 -5.084 1.00 95.62 151 CYS A CA 1
ATOM 1181 C C . CYS A 1 151 ? -0.050 3.192 -4.771 1.00 95.62 151 CYS A C 1
ATOM 1183 O O . CYS A 1 151 ? 0.476 2.153 -4.353 1.00 95.62 151 CYS A O 1
ATOM 1185 N N . ILE A 1 152 ? -1.352 3.292 -5.043 1.00 96.50 152 ILE A N 1
ATOM 1186 C CA . ILE A 1 152 ? -2.366 2.260 -4.773 1.00 96.50 152 ILE A CA 1
ATOM 1187 C C . ILE A 1 152 ? -2.851 1.536 -6.036 1.00 96.50 152 ILE A C 1
ATOM 1189 O O . ILE A 1 152 ? -3.775 0.736 -5.965 1.00 96.50 152 ILE A O 1
ATOM 1193 N N . THR A 1 153 ? -2.224 1.767 -7.192 1.00 96.19 153 THR A N 1
ATOM 1194 C CA . THR A 1 153 ? -2.581 1.123 -8.474 1.00 96.19 153 THR A CA 1
ATOM 1195 C C . THR A 1 153 ? -1.376 0.449 -9.121 1.00 96.19 153 THR A C 1
ATOM 1197 O O . THR A 1 153 ? -0.234 0.822 -8.856 1.00 96.19 153 THR A O 1
ATOM 1200 N N . ARG A 1 154 ? -1.594 -0.566 -9.959 1.00 91.50 154 ARG A N 1
ATOM 1201 C CA . ARG A 1 154 ? -0.542 -1.304 -10.670 1.00 91.50 154 ARG A CA 1
ATOM 1202 C C . ARG A 1 154 ? -0.972 -1.686 -12.081 1.00 91.50 154 ARG A C 1
ATOM 1204 O O . ARG A 1 154 ? -2.124 -2.045 -12.310 1.00 91.50 154 ARG A O 1
ATOM 1211 N N . ASP A 1 155 ? 0.001 -1.693 -12.988 1.00 90.69 155 ASP A N 1
ATOM 1212 C CA . ASP A 1 155 ? -0.130 -2.204 -14.354 1.00 90.69 155 ASP A CA 1
ATOM 1213 C C . ASP A 1 155 ? -0.043 -3.735 -14.391 1.00 90.69 155 ASP A C 1
ATOM 1215 O O . ASP A 1 155 ? 0.923 -4.332 -14.872 1.00 90.69 155 ASP A O 1
ATOM 1219 N N . LEU A 1 156 ? -1.049 -4.390 -13.815 1.00 87.75 156 LEU A N 1
ATOM 1220 C CA . LEU A 1 156 ? -1.169 -5.843 -13.783 1.00 87.75 156 LEU A CA 1
ATOM 1221 C C . LEU A 1 156 ? -2.550 -6.254 -14.281 1.00 87.75 156 LEU A C 1
ATOM 1223 O O . LEU A 1 156 ? -3.540 -5.589 -14.011 1.00 87.75 156 LEU A O 1
ATOM 1227 N N . LYS A 1 157 ? -2.620 -7.414 -14.939 1.00 85.62 157 LYS A N 1
ATOM 1228 C CA . LYS A 1 157 ? -3.901 -8.017 -15.341 1.00 85.62 157 LYS A CA 1
ATOM 1229 C C . LYS A 1 157 ? -4.618 -8.733 -14.193 1.00 85.62 157 LYS A C 1
ATOM 1231 O O . LYS A 1 157 ? -5.816 -8.975 -14.274 1.00 85.62 157 LYS A O 1
ATOM 1236 N N . TRP A 1 158 ? -3.882 -9.126 -13.152 1.00 87.56 158 TRP A N 1
ATOM 1237 C CA . TRP A 1 158 ? -4.413 -9.902 -12.033 1.00 87.56 158 TRP A CA 1
ATOM 1238 C C . TRP A 1 158 ? -4.467 -9.072 -10.753 1.00 87.56 158 TRP A C 1
ATOM 1240 O O . TRP A 1 158 ? -3.428 -8.737 -10.186 1.00 87.56 158 TRP A O 1
ATOM 1250 N N . GLY A 1 159 ? -5.684 -8.776 -10.305 1.00 90.31 159 GLY A N 1
ATOM 1251 C CA . GLY A 1 159 ? -5.975 -8.014 -9.095 1.00 90.31 159 GLY A CA 1
ATOM 1252 C C . GLY A 1 159 ? -7.404 -7.470 -9.112 1.00 90.31 159 GLY A C 1
ATOM 1253 O O . GLY A 1 159 ? -8.196 -7.806 -9.999 1.00 90.31 159 GLY A O 1
ATOM 1254 N N . THR A 1 160 ? -7.726 -6.638 -8.126 1.00 94.31 160 THR A N 1
ATOM 1255 C CA . THR A 1 160 ? -9.006 -5.925 -8.041 1.00 94.31 160 THR A CA 1
ATOM 1256 C C . THR A 1 160 ? -9.020 -4.764 -9.041 1.00 94.31 160 THR A C 1
ATOM 1258 O O . THR A 1 160 ? -8.126 -3.923 -8.964 1.00 94.31 160 THR A O 1
ATOM 1261 N N . PRO A 1 161 ? -9.975 -4.681 -9.986 1.00 96.19 161 PRO A N 1
ATOM 1262 C CA . PRO A 1 161 ? -9.983 -3.627 -11.000 1.00 96.19 161 PRO A CA 1
ATOM 1263 C C . PRO A 1 161 ? -10.286 -2.255 -10.389 1.00 96.19 161 PRO A C 1
ATOM 1265 O O . PRO A 1 161 ? -11.136 -2.130 -9.502 1.00 96.19 161 PRO A O 1
ATOM 1268 N N . VAL A 1 162 ? -9.618 -1.219 -10.897 1.00 97.00 162 VAL A N 1
ATOM 1269 C CA . VAL A 1 162 ? -9.849 0.172 -10.480 1.00 97.00 162 VAL A CA 1
ATOM 1270 C C . VAL A 1 162 ? -11.144 0.682 -11.132 1.00 97.00 162 VAL A C 1
ATOM 1272 O O . VAL A 1 162 ? -11.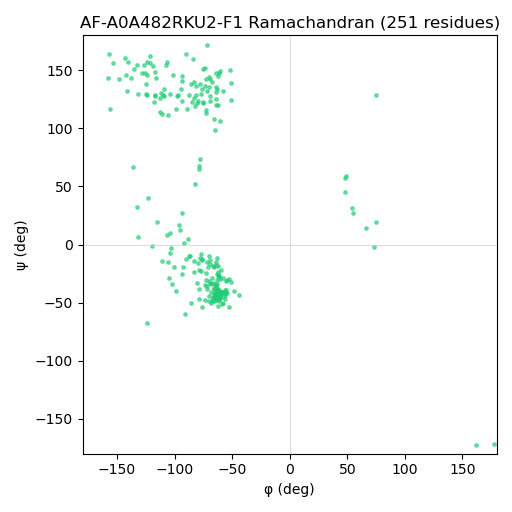283 0.561 -12.350 1.00 97.00 162 VAL A O 1
ATOM 1275 N N . PRO A 1 163 ? -12.097 1.269 -10.382 1.00 96.56 163 PRO A N 1
ATOM 1276 C CA . PRO A 1 163 ? -13.408 1.665 -10.902 1.00 96.56 163 PRO A CA 1
ATOM 1277 C C . PRO A 1 163 ? -13.349 3.029 -11.616 1.00 96.56 163 PRO A C 1
ATOM 1279 O O . PRO A 1 163 ? -14.088 3.953 -11.287 1.00 96.56 163 PRO A O 1
ATOM 1282 N N . MET A 1 164 ? -12.427 3.188 -12.569 1.00 95.38 164 MET A N 1
ATOM 1283 C CA . MET A 1 164 ? -12.247 4.418 -13.343 1.00 95.38 164 MET A CA 1
ATOM 1284 C C . MET A 1 164 ? -11.930 4.077 -14.795 1.00 95.38 164 MET A C 1
ATOM 1286 O O . MET A 1 164 ? -11.014 3.302 -15.054 1.00 95.38 164 MET A O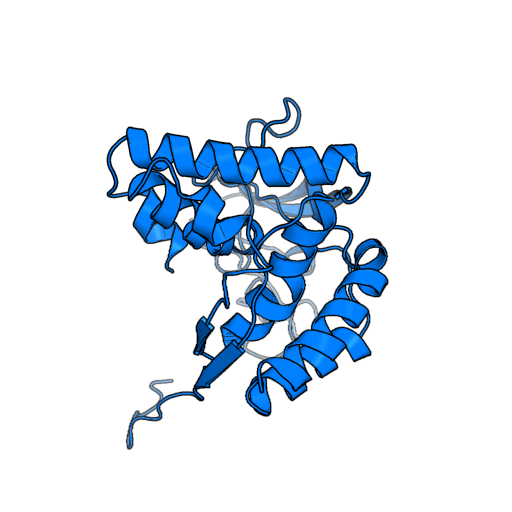 1
ATOM 1290 N N . GLU A 1 165 ? -12.616 4.718 -15.744 1.00 92.75 165 GLU A N 1
ATOM 1291 C CA . GLU A 1 165 ? -12.465 4.423 -17.179 1.00 92.75 165 GLU A CA 1
ATOM 1292 C C . GLU A 1 165 ? -11.008 4.559 -17.657 1.00 92.75 165 GLU A C 1
ATOM 1294 O O . GLU A 1 165 ? -10.476 3.691 -18.347 1.00 92.75 165 GLU A O 1
ATOM 1299 N N . ARG A 1 166 ? -10.305 5.606 -17.200 1.00 93.00 166 ARG A N 1
ATOM 1300 C CA . ARG A 1 166 ? -8.886 5.832 -17.532 1.00 93.00 166 ARG A CA 1
ATOM 1301 C C . ARG A 1 166 ? -7.914 4.828 -16.880 1.00 93.00 166 ARG A C 1
ATOM 1303 O O . ARG A 1 166 ? -6.747 4.789 -17.250 1.00 93.00 166 ARG A O 1
ATOM 1310 N N . PHE A 1 167 ? -8.388 4.000 -15.945 1.00 94.94 167 PHE A N 1
ATOM 1311 C CA . PHE A 1 167 ? -7.630 2.948 -15.254 1.00 94.94 167 PHE A CA 1
ATOM 1312 C C . PHE A 1 167 ? -8.154 1.534 -15.572 1.00 94.94 167 PHE A C 1
ATOM 1314 O O . PHE A 1 167 ? -7.846 0.598 -14.839 1.00 94.94 167 PHE A O 1
ATOM 1321 N N . LYS A 1 168 ? -8.910 1.343 -16.663 1.00 92.69 168 LYS A N 1
ATOM 1322 C CA . LYS A 1 168 ? -9.532 0.047 -17.008 1.00 92.69 168 LYS A CA 1
ATOM 1323 C C . LYS A 1 168 ? -8.560 -1.138 -17.105 1.00 92.69 168 LYS A C 1
ATOM 1325 O O . LYS A 1 168 ? -8.932 -2.263 -16.789 1.00 92.69 168 LYS A O 1
ATOM 1330 N N . ASP A 1 169 ? -7.315 -0.880 -17.505 1.00 91.19 169 ASP A N 1
ATOM 1331 C CA . ASP A 1 169 ? -6.259 -1.892 -17.648 1.00 91.19 169 ASP A CA 1
ATOM 1332 C C . ASP A 1 169 ? -5.358 -1.996 -16.400 1.00 91.19 169 ASP A C 1
ATOM 1334 O O . ASP A 1 169 ? -4.284 -2.603 -16.440 1.00 91.19 169 ASP A O 1
ATOM 1338 N N . LYS A 1 170 ? -5.776 -1.388 -15.283 1.00 94.75 170 LYS A N 1
ATOM 1339 C CA . LYS A 1 170 ? -5.041 -1.347 -14.017 1.00 94.75 170 LYS A CA 1
ATOM 1340 C C . LYS A 1 170 ? -5.836 -2.013 -12.903 1.00 94.75 170 LYS A C 1
ATOM 1342 O O . LYS A 1 170 ? -7.067 -2.041 -12.882 1.00 94.75 170 LYS A O 1
ATOM 1347 N N . VAL A 1 171 ? -5.094 -2.505 -11.923 1.00 95.81 171 VAL A N 1
ATOM 1348 C CA . VAL A 1 171 ? -5.641 -3.099 -10.702 1.00 95.81 171 VAL A CA 1
ATOM 1349 C C . VAL A 1 171 ? -5.131 -2.359 -9.477 1.00 95.81 171 VAL A C 1
ATOM 1351 O O . VAL A 1 171 ? -4.123 -1.647 -9.540 1.00 95.81 171 VAL A O 1
ATOM 1354 N N . PHE A 1 172 ? -5.800 -2.533 -8.344 1.00 96.25 172 PHE A N 1
ATOM 1355 C CA . PHE A 1 172 ? -5.285 -2.066 -7.071 1.00 96.25 172 PHE A CA 1
ATOM 1356 C C . PHE A 1 172 ? -3.972 -2.752 -6.719 1.00 96.25 172 PHE A C 1
ATOM 1358 O O . PHE A 1 172 ? -3.718 -3.922 -7.020 1.00 96.25 172 PHE A O 1
ATOM 1365 N N . TYR A 1 173 ? -3.107 -1.984 -6.073 1.00 92.81 173 TYR A N 1
ATOM 1366 C CA . TYR A 1 173 ? -1.902 -2.522 -5.494 1.00 92.81 173 TYR A CA 1
ATOM 1367 C C . TYR A 1 173 ? -2.250 -3.383 -4.284 1.00 92.81 173 TYR A C 1
ATOM 1369 O O . TYR A 1 173 ? -3.003 -2.956 -3.416 1.00 92.81 173 TYR A O 1
ATOM 1377 N N . VAL A 1 174 ? -1.616 -4.551 -4.182 1.00 88.50 174 VAL A N 1
ATOM 1378 C CA . VAL A 1 174 ? -1.895 -5.529 -3.124 1.00 88.50 174 VAL A CA 1
ATOM 1379 C C . VAL A 1 174 ? -1.777 -4.967 -1.704 1.00 88.50 174 VAL A C 1
ATOM 1381 O O . VAL A 1 174 ? -2.468 -5.415 -0.801 1.00 88.50 174 VAL A O 1
ATOM 1384 N N . TRP A 1 175 ? -0.912 -3.977 -1.472 1.00 87.38 175 TRP A N 1
ATOM 1385 C CA . TRP A 1 175 ? -0.771 -3.373 -0.143 1.00 87.38 175 TRP A CA 1
ATOM 1386 C C . TRP A 1 175 ? -1.879 -2.373 0.211 1.00 87.38 175 TRP A C 1
ATOM 1388 O O . TRP A 1 175 ? -1.976 -1.983 1.370 1.00 87.38 175 TRP A O 1
ATOM 1398 N N . PHE A 1 176 ? -2.699 -1.971 -0.762 1.00 92.94 176 PHE A N 1
ATOM 1399 C CA . PHE A 1 176 ? -3.930 -1.220 -0.530 1.00 92.94 176 PHE A CA 1
ATOM 1400 C C . PHE A 1 176 ? -5.102 -2.167 -0.242 1.00 92.94 176 PHE A C 1
ATOM 1402 O O . PHE A 1 176 ? -5.784 -1.995 0.763 1.00 92.94 176 PHE A O 1
ATOM 1409 N N . ASP A 1 177 ? -5.316 -3.192 -1.076 1.00 93.94 177 ASP A N 1
ATOM 1410 C CA . ASP A 1 177 ? -6.527 -4.023 -0.997 1.00 93.94 177 ASP A CA 1
ATOM 1411 C C . ASP A 1 177 ? -6.396 -5.292 -0.134 1.00 93.94 177 ASP A C 1
ATOM 1413 O O . ASP A 1 177 ? -7.408 -5.813 0.334 1.00 93.94 177 ASP A O 1
ATOM 1417 N N . ALA A 1 178 ? -5.186 -5.785 0.164 1.00 92.69 178 ALA A N 1
ATOM 1418 C CA . ALA A 1 178 ? -5.032 -6.991 0.983 1.00 92.69 178 ALA A CA 1
ATOM 1419 C C . ALA A 1 178 ? -5.616 -6.856 2.402 1.00 92.69 178 ALA A C 1
ATOM 1421 O O . ALA A 1 178 ? -6.289 -7.795 2.828 1.00 92.69 178 ALA A O 1
ATOM 1422 N N . PRO A 1 179 ? -5.426 -5.739 3.137 1.00 95.00 179 PRO A N 1
ATOM 1423 C CA . PRO A 1 179 ? -6.055 -5.565 4.448 1.00 95.00 179 PRO A CA 1
ATOM 1424 C C . PRO A 1 179 ? -7.585 -5.418 4.371 1.00 95.00 179 PRO A C 1
ATOM 1426 O O . PRO A 1 179 ? -8.295 -5.872 5.264 1.00 95.00 179 PRO A O 1
ATOM 1429 N N . ILE A 1 180 ? -8.120 -4.882 3.265 1.00 96.31 180 ILE A N 1
ATOM 1430 C CA . ILE A 1 180 ? -9.573 -4.857 2.991 1.00 96.31 180 ILE A CA 1
ATOM 1431 C C . ILE A 1 180 ? -10.124 -6.291 2.873 1.00 96.31 180 ILE A C 1
ATOM 1433 O O . ILE A 1 180 ? -11.292 -6.554 3.171 1.00 96.31 180 ILE A O 1
ATOM 1437 N N . GLY A 1 181 ? -9.250 -7.245 2.540 1.00 95.31 181 GLY A N 1
ATOM 1438 C CA . GLY A 1 181 ? -9.501 -8.678 2.615 1.00 95.31 181 GLY A CA 1
ATOM 1439 C C . GLY A 1 181 ? -10.195 -9.108 3.909 1.00 95.31 181 GLY A C 1
ATOM 1440 O O . GLY A 1 181 ? -11.169 -9.847 3.822 1.00 95.31 181 GLY A O 1
ATOM 1441 N N . TYR A 1 182 ? -9.795 -8.600 5.083 1.00 96.88 182 TYR A N 1
ATOM 1442 C CA . TYR A 1 182 ? -10.415 -8.960 6.372 1.00 96.88 182 TYR A CA 1
ATOM 1443 C C . TYR A 1 182 ? -11.914 -8.638 6.429 1.00 96.88 182 TYR A C 1
ATOM 1445 O O . TYR A 1 182 ? -12.723 -9.460 6.874 1.00 96.88 182 TYR A O 1
ATOM 1453 N N . ILE A 1 183 ? -12.288 -7.471 5.903 1.00 97.25 183 ILE A N 1
ATOM 1454 C CA . ILE A 1 183 ? -13.676 -7.017 5.817 1.00 97.25 183 ILE A CA 1
ATOM 1455 C C . ILE A 1 183 ? -14.440 -7.930 4.857 1.00 97.25 183 ILE A C 1
ATOM 1457 O O . ILE A 1 183 ? -15.483 -8.477 5.208 1.00 97.25 183 ILE A O 1
ATOM 1461 N N . SER A 1 184 ? -13.874 -8.186 3.673 1.00 94.94 184 SER A N 1
ATOM 1462 C CA . SER A 1 184 ? -14.516 -9.042 2.670 1.00 94.94 184 SER A CA 1
ATOM 1463 C C . SER A 1 184 ? -14.661 -10.501 3.112 1.00 94.94 184 SER A C 1
ATOM 1465 O O . SER A 1 184 ? -15.662 -11.136 2.790 1.00 94.94 184 SER A O 1
ATOM 1467 N N . ILE A 1 185 ? -13.710 -11.031 3.891 1.00 96.31 185 ILE A N 1
ATOM 1468 C CA . ILE A 1 185 ? -13.810 -12.366 4.491 1.00 96.31 185 ILE A CA 1
ATOM 1469 C C . ILE A 1 185 ? -15.021 -12.424 5.424 1.00 96.31 185 ILE A C 1
ATOM 1471 O O . ILE A 1 185 ? -15.808 -13.366 5.358 1.00 96.31 185 ILE A O 1
ATOM 1475 N N . THR A 1 186 ? -15.212 -11.385 6.235 1.00 96.81 186 THR A N 1
ATOM 1476 C CA . THR A 1 186 ? -16.342 -11.289 7.166 1.00 96.81 186 THR A CA 1
ATOM 1477 C C . THR A 1 186 ? -17.669 -11.111 6.424 1.00 96.81 186 THR A C 1
ATOM 1479 O O . THR A 1 186 ? -18.648 -11.769 6.763 1.00 96.81 186 THR A O 1
ATOM 1482 N N . ALA A 1 187 ? -17.692 -10.296 5.366 1.00 95.69 187 ALA A N 1
ATOM 1483 C CA . ALA A 1 187 ? -18.864 -10.071 4.516 1.00 95.69 187 ALA A CA 1
ATOM 1484 C C . ALA A 1 187 ? -19.341 -11.330 3.785 1.00 95.69 187 ALA A C 1
ATOM 1486 O O . ALA A 1 187 ? -20.537 -11.532 3.601 1.00 95.69 187 ALA A O 1
ATOM 1487 N N . ASN A 1 188 ? -18.414 -12.207 3.405 1.00 93.56 188 ASN A N 1
ATOM 1488 C CA . ASN A 1 188 ? -18.759 -13.506 2.833 1.00 93.56 188 ASN A CA 1
ATOM 1489 C C . ASN A 1 188 ? -19.211 -14.527 3.886 1.00 93.56 188 ASN A C 1
ATOM 1491 O O . ASN A 1 188 ? -19.901 -15.484 3.547 1.00 93.56 188 ASN A O 1
ATOM 1495 N N . TYR A 1 189 ? -18.819 -14.348 5.148 1.00 95.12 189 TYR A N 1
ATOM 1496 C CA . TYR A 1 189 ? -19.277 -15.190 6.250 1.00 95.12 189 TYR A CA 1
ATOM 1497 C C . TYR A 1 189 ? -20.687 -14.805 6.725 1.00 95.12 189 TYR A C 1
ATOM 1499 O O . TYR A 1 189 ? -21.487 -15.680 7.047 1.00 95.12 189 TYR A O 1
ATOM 1507 N N . THR A 1 190 ? -21.012 -13.509 6.764 1.00 95.62 190 THR A N 1
ATOM 1508 C CA . THR A 1 190 ? -22.312 -13.011 7.231 1.00 95.62 190 THR A CA 1
ATOM 1509 C C . THR A 1 190 ? -22.734 -11.732 6.511 1.00 95.62 190 THR A C 1
ATOM 1511 O O . THR A 1 190 ? -21.929 -10.830 6.286 1.00 95.62 190 THR A O 1
ATOM 1514 N N . SER A 1 191 ? -24.033 -11.604 6.224 1.00 95.19 191 SER A N 1
ATOM 1515 C CA . SER A 1 191 ? -24.613 -10.367 5.686 1.00 95.19 191 SER A CA 1
ATOM 1516 C C . SER A 1 191 ? -24.575 -9.202 6.683 1.00 95.19 191 SER A C 1
ATOM 1518 O O . SER A 1 191 ? -24.674 -8.053 6.272 1.00 95.19 191 SER A O 1
ATOM 1520 N N . GLN A 1 192 ? -24.404 -9.480 7.980 1.00 97.06 192 GLN A N 1
ATOM 1521 C CA . GLN A 1 192 ? -24.333 -8.488 9.062 1.00 97.06 192 GLN A CA 1
ATOM 1522 C C . GLN A 1 192 ? -22.885 -8.075 9.389 1.00 97.06 192 GLN A C 1
ATOM 1524 O O . GLN A 1 192 ? -22.572 -7.718 10.521 1.00 97.06 192 GLN A O 1
ATOM 1529 N N . TRP A 1 193 ? -21.965 -8.161 8.425 1.00 97.31 193 TRP A N 1
ATOM 1530 C CA . TRP A 1 193 ? -20.535 -7.906 8.646 1.00 97.31 193 TRP A CA 1
ATOM 1531 C C . TRP A 1 193 ? -20.225 -6.480 9.119 1.00 97.31 193 TRP A C 1
ATOM 1533 O O . TRP A 1 193 ? -19.226 -6.272 9.809 1.00 97.31 193 TRP A O 1
ATOM 1543 N N . GLU A 1 194 ? -21.084 -5.513 8.791 1.00 96.94 194 GLU A N 1
ATOM 1544 C CA . GLU A 1 194 ? -20.961 -4.122 9.240 1.00 96.94 194 GLU A CA 1
ATOM 1545 C C . GLU A 1 194 ? -21.040 -4.004 10.769 1.00 96.94 194 GLU A C 1
ATOM 1547 O O . GLU A 1 194 ? -20.367 -3.153 11.335 1.00 96.94 194 GLU A O 1
ATOM 1552 N N . GLN A 1 195 ? -21.731 -4.917 11.468 1.00 97.56 195 GLN A N 1
ATOM 1553 C CA . GLN A 1 195 ? -21.737 -4.953 12.942 1.00 97.56 195 GLN A CA 1
ATOM 1554 C C . GLN A 1 195 ? -20.353 -5.246 13.543 1.00 97.56 195 GLN A C 1
ATOM 1556 O O . GLN A 1 195 ? -20.130 -4.999 14.721 1.00 97.56 195 GLN A O 1
ATOM 1561 N N . TRP A 1 196 ? -19.418 -5.780 12.750 1.00 98.06 196 TRP A N 1
ATOM 1562 C CA . TRP A 1 196 ? -18.039 -6.030 13.172 1.00 98.06 196 TRP A CA 1
ATOM 1563 C C . TRP A 1 196 ? -17.087 -4.925 12.719 1.00 98.06 196 TRP A C 1
ATOM 1565 O O . TRP A 1 196 ? -16.188 -4.531 13.460 1.00 98.06 196 TRP A O 1
ATOM 1575 N N . TRP A 1 197 ? -17.267 -4.429 11.494 1.00 98.12 197 TRP A N 1
ATOM 1576 C CA . TRP A 1 197 ? -16.319 -3.519 10.842 1.00 98.12 197 TRP A CA 1
ATOM 1577 C C . TRP A 1 197 ? -16.752 -2.054 10.816 1.00 98.12 197 TRP A C 1
ATOM 1579 O O . TRP A 1 197 ? -15.948 -1.214 10.427 1.00 98.12 197 TRP A O 1
ATOM 1589 N N . MET A 1 198 ? -17.975 -1.736 11.233 1.00 97.56 198 MET A N 1
ATOM 1590 C CA . MET A 1 198 ? -18.524 -0.377 11.307 1.00 97.56 198 MET A CA 1
ATOM 1591 C C . MET A 1 198 ? -19.207 -0.112 12.661 1.00 97.56 198 MET A C 1
ATOM 1593 O O . MET A 1 198 ? -20.189 0.622 12.742 1.00 97.56 198 MET A O 1
ATOM 1597 N N . ASP A 1 199 ? -18.695 -0.730 13.731 1.00 96.75 199 ASP A N 1
ATOM 1598 C CA . ASP A 1 199 ? -19.159 -0.505 15.106 1.00 96.75 199 ASP A CA 1
ATOM 1599 C C . ASP A 1 199 ? -17.973 -0.370 16.085 1.00 96.75 199 ASP A C 1
ATOM 1601 O O . ASP A 1 199 ? -17.764 -1.208 16.972 1.00 96.75 199 ASP A O 1
ATOM 1605 N N . PRO A 1 200 ? -17.163 0.700 15.955 1.00 95.75 200 PRO A N 1
ATOM 1606 C CA . PRO A 1 200 ? -15.977 0.909 16.787 1.00 95.75 200 PRO A CA 1
ATOM 1607 C C . PRO A 1 200 ? -16.292 1.094 18.282 1.00 95.75 200 PRO A C 1
ATOM 1609 O O . PRO A 1 200 ? -15.378 1.083 19.103 1.00 95.75 200 PRO A O 1
ATOM 1612 N N . LYS A 1 201 ? -17.565 1.288 18.658 1.00 95.44 201 LYS A N 1
ATOM 1613 C CA . LYS A 1 201 ? -17.984 1.468 20.058 1.00 95.44 201 LYS A CA 1
ATOM 1614 C C . LYS A 1 201 ? -18.096 0.143 20.803 1.00 95.44 201 LYS A C 1
ATOM 1616 O O . LYS A 1 201 ? -17.825 0.107 22.002 1.00 95.44 201 LYS A O 1
ATOM 1621 N N . HIS A 1 202 ? -18.487 -0.924 20.109 1.00 97.06 202 HIS A N 1
ATOM 1622 C CA . HIS A 1 202 ? -18.710 -2.238 20.716 1.00 97.06 202 HIS A CA 1
ATOM 1623 C C . HIS A 1 202 ? -17.673 -3.281 20.287 1.00 97.06 202 HIS A C 1
ATOM 1625 O O . HIS A 1 202 ? -17.562 -4.325 20.931 1.00 97.06 202 HIS A O 1
ATOM 1631 N N . VAL A 1 203 ? -16.886 -3.005 19.243 1.00 98.12 203 VAL A N 1
ATOM 1632 C CA . VAL A 1 203 ? -15.895 -3.943 18.710 1.00 98.12 203 VAL A CA 1
ATOM 1633 C C . VAL A 1 203 ? -14.474 -3.484 19.014 1.00 98.12 203 VAL A C 1
ATOM 1635 O O . VAL A 1 203 ? -14.058 -2.383 18.666 1.00 98.12 203 VAL A O 1
ATOM 1638 N N . GLN A 1 204 ? -13.687 -4.384 19.604 1.00 97.88 204 GLN A N 1
ATOM 1639 C CA . GLN A 1 204 ? -12.244 -4.221 19.759 1.00 97.88 204 GLN A CA 1
ATOM 1640 C C . GLN A 1 204 ? -11.517 -5.133 18.769 1.00 97.88 204 GLN A C 1
ATOM 1642 O O . GLN A 1 204 ? -11.543 -6.356 18.902 1.00 97.88 204 GLN A O 1
ATOM 1647 N N . LEU A 1 205 ? -10.861 -4.544 17.767 1.00 98.12 205 LEU A N 1
ATOM 1648 C CA . LEU A 1 205 ? -10.134 -5.298 16.747 1.00 98.12 205 LEU A CA 1
ATOM 1649 C C . LEU A 1 205 ? -8.732 -5.694 17.234 1.00 98.12 205 LEU A C 1
ATOM 1651 O O . LEU A 1 205 ? -7.886 -4.836 17.487 1.00 98.12 205 LEU A O 1
ATOM 1655 N N . TYR A 1 206 ? -8.465 -6.997 17.296 1.00 98.12 206 TYR A N 1
ATOM 1656 C CA . TYR A 1 206 ? -7.146 -7.555 17.601 1.00 98.12 206 TYR A CA 1
ATOM 1657 C C . TYR A 1 206 ? -6.486 -8.082 16.326 1.00 98.12 206 TYR A C 1
ATOM 1659 O O . TYR A 1 206 ? -7.090 -8.866 15.594 1.00 98.12 206 TYR A O 1
ATOM 1667 N N . GLN A 1 207 ? -5.239 -7.687 16.063 1.00 97.38 207 GLN A N 1
ATOM 1668 C CA . GLN A 1 207 ? -4.476 -8.170 14.912 1.00 97.38 207 GLN A CA 1
ATOM 1669 C C . GLN A 1 207 ? -3.140 -8.779 15.335 1.00 97.38 207 GLN A C 1
ATOM 1671 O O . GLN A 1 207 ? -2.352 -8.167 16.053 1.00 97.38 207 GLN A O 1
ATOM 1676 N N . PHE A 1 208 ? -2.876 -9.987 14.839 1.00 96.69 208 PHE A N 1
ATOM 1677 C CA . PHE A 1 208 ? -1.642 -10.731 15.072 1.00 96.69 208 PHE A CA 1
ATOM 1678 C C . PHE A 1 208 ? -0.875 -10.843 13.760 1.00 96.69 208 PHE A C 1
ATOM 1680 O O . PHE A 1 208 ? -1.432 -11.286 12.753 1.00 96.69 208 PHE A O 1
ATOM 1687 N N . MET A 1 209 ? 0.393 -10.434 13.742 1.00 93.81 209 MET A N 1
ATOM 1688 C CA . MET A 1 209 ? 1.188 -10.438 12.511 1.00 93.81 209 MET A CA 1
ATOM 1689 C C . MET A 1 209 ? 2.698 -10.488 12.772 1.00 93.81 209 MET A C 1
ATOM 1691 O O . MET A 1 209 ? 3.173 -10.192 13.861 1.00 93.81 209 MET A O 1
ATOM 1695 N N . GLY A 1 210 ? 3.483 -10.828 11.748 1.00 92.12 210 GLY A N 1
ATOM 1696 C CA . GLY A 1 210 ? 4.930 -10.587 11.770 1.00 92.12 210 GLY A CA 1
ATOM 1697 C C . GLY A 1 210 ? 5.253 -9.100 11.587 1.00 92.12 210 GLY A C 1
ATOM 1698 O O . GLY A 1 210 ? 4.499 -8.388 10.916 1.00 92.12 210 GLY A O 1
ATOM 1699 N N . LYS A 1 211 ? 6.384 -8.640 12.137 1.00 87.62 211 LYS A N 1
ATOM 1700 C CA . LYS A 1 211 ? 6.762 -7.213 12.173 1.00 87.62 211 LYS A CA 1
ATOM 1701 C C . LYS A 1 211 ? 6.750 -6.479 10.824 1.00 87.62 211 LYS A C 1
ATOM 1703 O O . LYS A 1 211 ? 6.434 -5.295 10.775 1.00 87.62 211 LYS A O 1
ATOM 1708 N N . ASP A 1 212 ? 7.012 -7.174 9.719 1.00 89.00 212 ASP A N 1
ATOM 1709 C CA . ASP A 1 212 ? 7.030 -6.562 8.380 1.00 89.00 212 ASP A CA 1
ATOM 1710 C C . ASP A 1 212 ? 5.653 -6.052 7.937 1.00 89.00 212 ASP A C 1
ATOM 1712 O O . ASP A 1 212 ? 5.553 -5.209 7.046 1.00 89.00 212 ASP A O 1
ATOM 1716 N N . ASN A 1 213 ? 4.580 -6.540 8.567 1.00 92.50 213 ASN A N 1
ATOM 1717 C CA . ASN A 1 213 ? 3.219 -6.129 8.253 1.00 92.50 213 ASN A CA 1
ATOM 1718 C C . ASN A 1 213 ? 2.764 -4.876 9.018 1.00 92.50 213 ASN A C 1
ATOM 1720 O O . ASN A 1 213 ? 1.712 -4.334 8.671 1.00 92.50 213 ASN A O 1
ATOM 1724 N N . ILE A 1 214 ? 3.529 -4.406 10.014 1.00 94.19 214 ILE A N 1
ATOM 1725 C CA . ILE A 1 214 ? 3.134 -3.294 10.896 1.00 94.19 214 ILE A CA 1
ATOM 1726 C C . ILE A 1 214 ? 2.711 -2.055 10.097 1.00 94.19 214 ILE A C 1
ATOM 1728 O O . ILE A 1 214 ? 1.571 -1.627 10.272 1.00 94.19 214 ILE A O 1
ATOM 1732 N N . PRO A 1 215 ? 3.515 -1.513 9.155 1.00 93.81 215 PRO A N 1
ATOM 1733 C CA . PRO A 1 215 ? 3.152 -0.263 8.482 1.00 93.81 215 PRO A CA 1
ATOM 1734 C C . PRO A 1 215 ? 1.851 -0.358 7.679 1.00 93.81 215 PRO A C 1
ATOM 1736 O O . PRO A 1 215 ? 1.142 0.629 7.495 1.00 93.81 215 PRO A O 1
ATOM 1739 N N . PHE A 1 216 ? 1.498 -1.553 7.205 1.00 93.75 216 PHE A N 1
ATOM 1740 C CA . PHE A 1 216 ? 0.253 -1.752 6.472 1.00 93.75 216 PHE A CA 1
ATOM 1741 C C . PHE A 1 216 ? -0.969 -1.694 7.390 1.00 93.75 216 PHE A C 1
ATOM 1743 O O . PHE A 1 216 ? -2.013 -1.228 6.951 1.00 93.75 216 PHE A O 1
ATOM 1750 N N . HIS A 1 217 ? -0.831 -2.101 8.654 1.00 97.00 217 HIS A N 1
ATOM 1751 C CA . HIS A 1 217 ? -1.933 -2.198 9.616 1.00 97.00 217 HIS A CA 1
ATOM 1752 C C . HIS A 1 217 ? -2.002 -1.025 10.598 1.00 97.00 217 HIS A C 1
ATOM 1754 O O . HIS A 1 217 ? -3.063 -0.781 11.160 1.00 97.00 217 HIS A O 1
ATOM 1760 N N . THR A 1 218 ? -0.912 -0.277 10.780 1.00 97.00 218 THR A N 1
ATOM 1761 C CA . THR A 1 218 ? -0.880 0.915 11.642 1.00 97.00 218 THR A CA 1
ATOM 1762 C C . THR A 1 218 ? -0.849 2.226 10.862 1.00 97.00 218 THR A C 1
ATOM 1764 O O . THR A 1 218 ? -1.123 3.270 11.441 1.00 97.00 218 THR A O 1
ATOM 1767 N N . VAL A 1 219 ? -0.555 2.201 9.554 1.00 97.06 219 VAL A N 1
ATOM 1768 C CA . VAL A 1 219 ? -0.502 3.414 8.719 1.00 97.06 219 VAL A CA 1
ATOM 1769 C C . VAL A 1 219 ? -1.437 3.306 7.519 1.00 97.06 219 VAL A C 1
ATOM 1771 O O . VAL A 1 219 ? -2.428 4.023 7.455 1.00 97.06 219 VAL A O 1
ATOM 1774 N N . ILE A 1 220 ? -1.154 2.415 6.564 1.00 96.75 220 ILE A N 1
ATOM 1775 C CA . ILE A 1 220 ? -1.817 2.444 5.245 1.00 96.75 220 ILE A CA 1
ATOM 1776 C C . ILE A 1 220 ? -3.305 2.082 5.339 1.00 96.75 220 ILE A C 1
ATOM 1778 O O . ILE A 1 220 ? -4.146 2.816 4.818 1.00 96.75 220 ILE A O 1
ATOM 1782 N N . PHE A 1 221 ? -3.642 0.969 5.993 1.00 98.12 221 PHE A N 1
ATOM 1783 C CA . PHE A 1 221 ? -5.028 0.522 6.106 1.00 98.12 221 PHE A CA 1
ATOM 1784 C C . PHE A 1 221 ? -5.881 1.458 6.976 1.00 98.12 221 PHE A C 1
ATOM 1786 O O . PHE A 1 221 ? -6.910 1.909 6.473 1.00 98.12 221 PHE A O 1
ATOM 1793 N N . PRO A 1 222 ? -5.460 1.863 8.195 1.00 98.19 222 PRO A N 1
ATOM 1794 C CA . PRO A 1 222 ? -6.212 2.844 8.974 1.00 98.19 222 PRO A CA 1
ATOM 1795 C C . PRO A 1 222 ? -6.372 4.181 8.249 1.00 98.19 222 PRO A C 1
ATOM 1797 O O . PRO A 1 222 ? -7.471 4.718 8.243 1.00 98.19 222 PRO A O 1
ATOM 1800 N N . ALA A 1 223 ? -5.338 4.686 7.563 1.00 98.31 223 ALA A N 1
ATOM 1801 C CA . ALA A 1 223 ? -5.462 5.906 6.763 1.00 98.31 223 ALA A CA 1
ATOM 1802 C C . ALA A 1 223 ? -6.513 5.756 5.653 1.00 98.31 223 ALA A C 1
ATOM 1804 O O . ALA A 1 223 ? -7.319 6.658 5.450 1.00 98.31 223 ALA A O 1
ATOM 1805 N N . SER A 1 224 ? -6.541 4.604 4.975 1.00 98.38 224 SER A N 1
ATOM 1806 C CA . SER A 1 224 ? -7.535 4.318 3.932 1.00 98.38 224 SER A CA 1
ATOM 1807 C C . SER A 1 224 ? -8.961 4.304 4.488 1.00 98.38 224 SER A C 1
ATOM 1809 O O . SER A 1 224 ? -9.866 4.805 3.829 1.00 98.38 224 SER A O 1
ATOM 1811 N N . LEU A 1 225 ? -9.168 3.761 5.693 1.00 98.56 225 LEU A N 1
ATOM 1812 C CA . LEU A 1 225 ? -10.477 3.722 6.354 1.00 98.56 225 LEU A CA 1
ATOM 1813 C C . LEU A 1 225 ? -10.889 5.096 6.896 1.00 98.56 225 LEU A C 1
ATOM 1815 O O .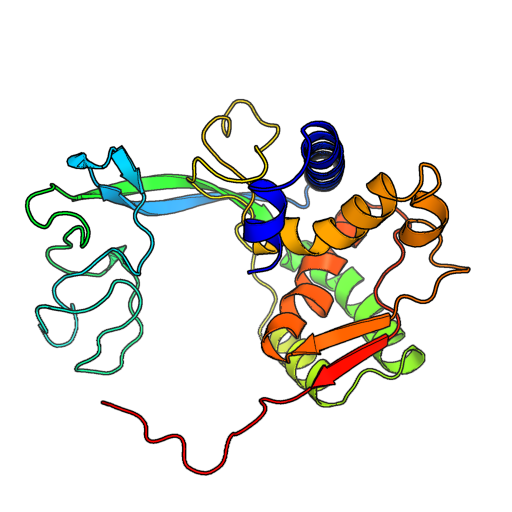 LEU A 1 225 ? -11.991 5.553 6.603 1.00 98.56 225 LEU A O 1
ATOM 1819 N N . ILE A 1 226 ? -9.995 5.792 7.605 1.00 98.50 226 ILE A N 1
ATOM 1820 C CA . ILE A 1 226 ? -10.207 7.163 8.102 1.00 98.50 226 ILE A CA 1
ATOM 1821 C C . ILE A 1 226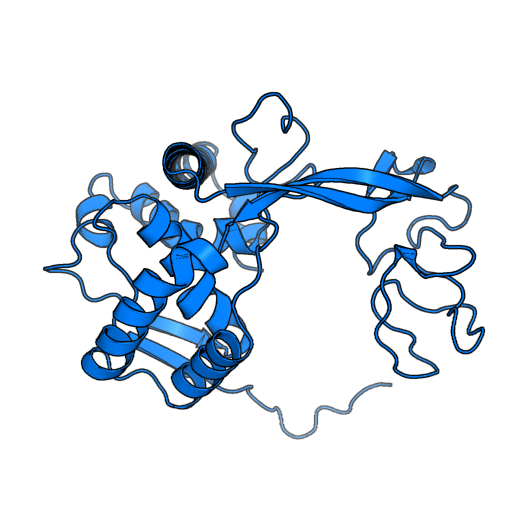 ? -10.555 8.100 6.940 1.00 98.50 226 ILE A C 1
ATOM 1823 O O . ILE A 1 226 ? -11.497 8.884 7.031 1.00 98.50 226 ILE A O 1
ATOM 1827 N N . GLY A 1 227 ? -9.850 7.976 5.813 1.00 98.12 227 GLY A N 1
ATOM 1828 C CA . GLY A 1 227 ? -10.086 8.786 4.621 1.00 98.12 227 GLY A CA 1
ATOM 1829 C C . GLY A 1 227 ? -11.460 8.585 3.972 1.00 98.12 227 GLY A C 1
ATOM 1830 O O . GLY A 1 227 ? -11.893 9.430 3.190 1.00 98.12 227 GLY A O 1
ATOM 1831 N N . THR A 1 228 ? -12.195 7.522 4.316 1.00 98.31 228 THR A N 1
ATOM 1832 C CA . THR A 1 228 ? -13.588 7.362 3.866 1.00 98.31 228 THR A CA 1
ATOM 1833 C C . THR A 1 228 ? -14.581 8.242 4.625 1.00 98.31 228 THR A C 1
ATOM 1835 O O . THR A 1 228 ? -15.731 8.316 4.210 1.00 98.31 228 THR A O 1
ATOM 1838 N N . GLY A 1 229 ? -14.187 8.866 5.743 1.00 97.44 229 GLY A N 1
ATOM 1839 C CA . GLY A 1 229 ? -15.085 9.660 6.590 1.00 97.44 229 GLY A CA 1
ATOM 1840 C C . GLY A 1 229 ? -16.181 8.854 7.303 1.00 97.44 229 GLY A C 1
ATOM 1841 O O . GLY A 1 229 ? -17.142 9.441 7.789 1.00 97.44 229 GLY A O 1
ATOM 1842 N N . LYS A 1 230 ? -16.066 7.520 7.346 1.00 97.19 230 LYS A N 1
ATOM 1843 C CA . LYS A 1 230 ? -17.023 6.611 7.994 1.00 97.19 230 LYS A CA 1
ATOM 1844 C C . LYS A 1 230 ? -16.464 6.045 9.298 1.00 97.19 230 LYS A C 1
ATOM 1846 O O . LYS A 1 230 ? -15.250 5.909 9.453 1.00 97.19 230 LYS A O 1
ATOM 1851 N N . ASP A 1 231 ? -17.366 5.623 10.180 1.00 96.00 231 ASP A N 1
ATOM 1852 C CA . ASP A 1 231 ? -17.051 5.034 11.488 1.00 96.00 231 ASP A CA 1
ATOM 1853 C C . ASP A 1 231 ? -16.622 3.562 11.375 1.00 96.00 231 ASP A C 1
ATOM 1855 O O . ASP A 1 231 ? -17.299 2.650 11.844 1.00 96.00 231 ASP A O 1
ATOM 1859 N N . TRP A 1 232 ? -15.487 3.309 10.726 1.00 98.25 232 TRP A N 1
ATOM 1860 C CA . TRP A 1 232 ? -14.912 1.967 10.663 1.00 98.25 232 TRP A CA 1
ATOM 1861 C C . TRP A 1 232 ? -14.360 1.522 12.020 1.00 98.25 232 TRP A C 1
ATOM 1863 O O . TRP A 1 232 ? -13.730 2.294 12.745 1.00 98.25 232 TRP A O 1
ATOM 1873 N N . THR A 1 233 ? -14.500 0.234 12.325 1.00 98.44 233 THR A N 1
ATOM 1874 C CA . THR A 1 233 ? -13.753 -0.423 13.398 1.00 98.44 233 THR A CA 1
ATOM 1875 C C . THR A 1 233 ? -12.272 -0.444 13.025 1.00 98.44 233 THR A C 1
ATOM 1877 O O . THR A 1 233 ? -11.840 -1.188 12.141 1.00 98.44 233 THR A O 1
ATOM 1880 N N . LEU A 1 234 ? -11.483 0.381 13.709 1.00 98.06 234 LEU A N 1
ATOM 1881 C CA . LEU A 1 234 ? -10.033 0.428 13.554 1.00 98.06 234 LEU A CA 1
ATOM 1882 C C . LEU A 1 234 ? -9.341 -0.541 14.518 1.00 98.06 234 LEU A C 1
ATOM 1884 O O . LEU A 1 234 ? -9.931 -1.022 15.486 1.00 98.06 234 LEU A O 1
ATOM 1888 N N . LEU A 1 235 ? -8.069 -0.829 14.237 1.00 97.50 235 LEU A N 1
ATOM 1889 C CA . LEU A 1 235 ? -7.213 -1.663 15.079 1.00 97.50 235 LEU A CA 1
ATOM 1890 C C . LEU A 1 235 ? -7.254 -1.162 16.531 1.00 97.50 235 LEU A C 1
ATOM 1892 O O . LEU A 1 235 ? -6.944 -0.007 16.778 1.00 97.50 235 LEU A O 1
ATOM 1896 N N . HIS A 1 236 ? -7.606 -2.034 17.476 1.00 97.81 236 HIS A N 1
ATOM 1897 C CA . HIS A 1 236 ? -7.508 -1.756 18.906 1.00 97.81 236 HIS A CA 1
ATOM 1898 C C . HIS A 1 236 ? -6.140 -2.209 19.423 1.00 97.81 236 HIS A C 1
ATOM 1900 O O . HIS A 1 236 ? -5.348 -1.381 19.858 1.00 97.81 236 HIS A O 1
ATOM 1906 N N . HIS A 1 237 ? -5.816 -3.499 19.290 1.00 97.88 237 HIS A N 1
ATOM 1907 C CA . HIS A 1 237 ? -4.561 -4.097 19.758 1.00 97.88 237 HIS A CA 1
ATOM 1908 C C . HIS A 1 237 ? -3.818 -4.797 18.619 1.00 97.88 237 HIS A C 1
ATOM 1910 O O . HIS A 1 237 ? -4.383 -5.667 17.952 1.00 97.88 237 HIS A O 1
ATOM 1916 N N . VAL A 1 238 ? -2.532 -4.485 18.442 1.00 96.81 238 VAL A N 1
ATOM 1917 C CA . VAL A 1 238 ? -1.633 -5.257 17.573 1.00 96.81 238 VAL A CA 1
ATOM 1918 C C . VAL A 1 238 ? -0.598 -6.011 18.398 1.00 96.81 238 VAL A C 1
ATOM 1920 O O . VAL A 1 238 ? 0.103 -5.434 19.232 1.00 96.81 238 VAL A O 1
ATOM 1923 N N . SER A 1 239 ? -0.498 -7.309 18.121 1.00 93.50 239 SER A N 1
ATOM 1924 C CA . SER A 1 239 ? 0.512 -8.202 18.673 1.00 93.50 239 SER A CA 1
ATOM 1925 C C . SER A 1 239 ? 1.446 -8.656 17.561 1.00 93.50 239 SER A C 1
ATOM 1927 O O . SER A 1 239 ? 1.029 -9.350 16.626 1.00 93.50 239 SER A O 1
ATOM 1929 N N . THR A 1 240 ? 2.713 -8.250 17.642 1.00 92.19 240 THR A N 1
ATOM 1930 C CA . THR A 1 240 ? 3.700 -8.571 16.607 1.00 92.19 240 THR A CA 1
ATOM 1931 C C . THR A 1 240 ? 4.850 -9.421 17.093 1.00 92.19 240 THR A C 1
ATOM 1933 O O . THR A 1 240 ? 5.550 -9.074 18.045 1.00 92.19 240 THR A O 1
ATOM 1936 N N . THR A 1 241 ? 5.099 -10.507 16.366 1.00 88.44 241 THR A N 1
ATOM 1937 C CA . THR A 1 241 ? 6.208 -11.425 16.622 1.00 88.44 241 THR A CA 1
ATOM 1938 C C . THR A 1 241 ? 7.437 -11.072 15.788 1.00 88.44 241 THR A C 1
ATOM 1940 O O . THR A 1 241 ? 7.334 -10.683 14.619 1.00 88.44 241 THR A O 1
ATOM 1943 N N . GLU A 1 242 ? 8.613 -11.276 16.380 1.00 88.44 242 GLU A N 1
ATOM 1944 C CA . GLU A 1 242 ? 9.893 -11.252 15.670 1.00 88.44 242 GLU A CA 1
ATOM 1945 C C . GLU A 1 242 ? 10.073 -12.493 14.780 1.00 88.44 242 GLU A C 1
ATOM 1947 O O . GLU A 1 242 ? 9.289 -13.443 14.830 1.00 88.44 242 GLU A O 1
ATOM 1952 N N . TYR A 1 243 ? 11.121 -12.496 13.952 1.00 84.62 243 TYR A N 1
ATOM 1953 C CA . TYR A 1 243 ? 11.431 -13.652 13.117 1.00 84.62 243 TYR A CA 1
ATOM 1954 C C . TYR A 1 243 ? 11.779 -14.878 13.957 1.00 84.62 243 TYR A C 1
ATOM 1956 O O . TYR A 1 243 ? 12.627 -14.830 14.852 1.00 84.62 243 TYR A O 1
ATOM 1964 N N . VAL A 1 244 ? 11.191 -16.011 13.584 1.00 83.44 244 VAL A N 1
ATOM 1965 C CA . VAL A 1 244 ? 11.613 -17.316 14.083 1.00 83.44 244 VAL A CA 1
ATOM 1966 C C . VAL A 1 244 ? 12.946 -17.663 13.424 1.00 83.44 244 VAL A C 1
ATOM 1968 O O . VAL A 1 244 ? 13.032 -17.808 12.206 1.00 83.44 244 VAL A O 1
ATOM 1971 N N . ARG A 1 245 ? 14.002 -17.779 14.231 1.00 80.75 245 ARG A N 1
ATOM 1972 C CA . ARG A 1 245 ? 15.322 -18.220 13.768 1.00 80.75 245 ARG A CA 1
ATOM 1973 C C . ARG A 1 245 ? 15.442 -19.722 13.970 1.00 80.75 245 ARG A C 1
ATOM 1975 O O . ARG A 1 245 ? 15.312 -20.198 15.093 1.00 80.75 245 ARG A O 1
ATOM 1982 N N . LEU A 1 246 ? 15.724 -20.452 12.896 1.00 78.94 246 LEU A N 1
ATOM 1983 C CA . LEU A 1 246 ? 16.078 -21.866 12.978 1.00 78.94 246 LEU A CA 1
ATOM 1984 C C . LEU A 1 246 ? 17.586 -21.989 13.257 1.00 78.94 246 LEU A C 1
ATOM 1986 O O . LEU A 1 246 ? 18.383 -21.454 12.478 1.00 78.94 246 LEU A O 1
ATOM 1990 N N . PRO A 1 247 ? 18.007 -22.667 14.341 1.00 69.94 247 PRO A N 1
ATOM 1991 C CA . PRO A 1 247 ? 19.416 -22.967 14.564 1.00 69.94 247 PRO A CA 1
ATOM 1992 C C . PRO A 1 247 ? 19.972 -23.775 13.379 1.00 69.94 247 PRO A C 1
ATOM 1994 O O . PRO A 1 247 ? 19.365 -24.758 12.966 1.00 69.94 247 PRO A O 1
ATOM 1997 N N . HIS A 1 248 ? 21.130 -23.370 12.847 1.00 69.25 248 HIS A N 1
ATOM 1998 C CA . HIS A 1 248 ? 21.882 -24.053 11.775 1.00 69.25 248 HIS A CA 1
ATOM 1999 C C . HIS A 1 248 ? 21.364 -23.952 10.327 1.00 69.25 248 HIS A C 1
ATOM 2001 O O . HIS A 1 248 ? 21.813 -24.724 9.477 1.00 69.25 248 HIS A O 1
ATOM 2007 N N . ALA A 1 249 ? 20.522 -22.975 9.979 1.00 62.50 249 ALA A N 1
ATOM 2008 C CA . ALA A 1 249 ? 20.294 -22.653 8.567 1.00 62.50 249 ALA A CA 1
ATOM 2009 C C . ALA A 1 249 ? 21.595 -22.110 7.938 1.00 62.50 249 ALA A C 1
ATOM 2011 O O . ALA A 1 249 ? 21.950 -20.944 8.120 1.00 62.50 249 ALA A O 1
ATOM 2012 N N . ARG A 1 250 ? 22.345 -22.967 7.229 1.00 44.41 250 ARG A N 1
ATOM 2013 C CA . ARG A 1 250 ? 23.440 -22.525 6.359 1.00 44.41 250 ARG A CA 1
ATOM 2014 C C . ARG A 1 250 ? 22.830 -21.654 5.266 1.00 44.41 250 ARG A C 1
ATOM 2016 O O . ARG A 1 250 ? 21.982 -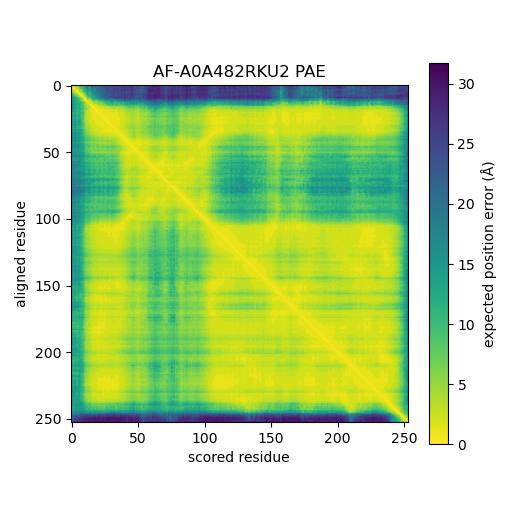22.123 4.510 1.00 44.41 250 ARG A O 1
ATOM 2023 N N . ALA A 1 251 ? 23.267 -20.401 5.194 1.00 41.25 251 ALA A N 1
ATOM 2024 C CA . ALA A 1 251 ? 23.100 -19.601 3.995 1.00 41.25 251 ALA A CA 1
ATOM 2025 C C . ALA A 1 251 ? 23.848 -20.331 2.872 1.00 41.25 251 ALA A C 1
ATOM 2027 O O . ALA A 1 251 ? 25.077 -20.399 2.888 1.00 41.25 251 ALA A O 1
ATOM 2028 N N . TYR A 1 252 ? 23.114 -20.965 1.962 1.00 32.12 252 TYR A N 1
ATOM 2029 C CA . TYR A 1 252 ? 23.691 -21.361 0.687 1.00 32.12 252 TYR A CA 1
ATOM 2030 C C . TYR A 1 252 ? 23.853 -20.066 -0.109 1.00 32.12 252 TYR A C 1
ATOM 2032 O O . TYR A 1 252 ? 22.862 -19.378 -0.358 1.00 32.12 252 TYR A O 1
ATOM 2040 N N . ALA A 1 253 ? 25.115 -19.702 -0.344 1.00 33.47 253 ALA A N 1
ATOM 2041 C CA . ALA A 1 253 ? 25.516 -18.594 -1.201 1.00 33.47 253 ALA A CA 1
ATOM 2042 C C . ALA A 1 253 ? 25.193 -18.899 -2.668 1.00 33.47 253 ALA A C 1
ATOM 2044 O O . ALA A 1 253 ? 25.253 -20.098 -3.035 1.00 33.47 253 ALA A O 1
#

Sequence (253 aa):
MLSACMLSACAPHWRAVSVQIAQRIFLDNLEHDNLVEETVEQVYCLGCSKFLADRFIEGVCPLCNYEDARGDQCDKCGKLLNATELLSPKCKANKEHMVEKRTSQHMFLNLPKLEPALREWISASSTTGKWTENSIGITDGWLRSGLKPRCITRDLKWGTPVPMERFKDKVFYVWFDAPIGYISITANYTSQWEQWWMDPKHVQLYQFMGKDNIPFHTVIFPASLIGTGKDWTLLHHVSTTEYVRLPHARAYA

Secondary structure (DSSP, 8-state):
-HHHHHHHSS-HHHHHHHHHHHHHHHHHHHHTT-EEEEEEEEEEETTTTEEPPGGGEEEE-TTT--TTEESSB-TTT--B--GGG-EEEEETT-TTS-EEEEEEEEEEE-HHHHHHHHHHHHHHHHHHTT--HHHHHHHHHHHHT----EE-EES-SSSPBPSSGGGTT-EE-HHHHTTHHHHHHHHHH-TTTHHHHS-TTT--EEEEEEGGGHHIIIIIHHHHHHTTTS----EEEEEEEPPPPPTT-----

Solvent-accessible surface area (backbone atoms only — not comparable to full-atom values): 14200 Å² total; per-residue (Å²): 116,71,58,69,58,58,72,77,77,54,59,76,67,58,57,51,51,40,41,53,53,47,42,48,45,51,49,36,16,51,76,60,68,35,50,44,80,48,75,44,78,41,45,30,30,64,76,76,70,41,64,55,57,40,93,40,29,32,12,22,30,79,87,77,67,42,68,77,13,41,12,53,33,25,83,87,81,68,46,76,44,56,52,79,62,36,40,79,54,28,33,66,89,42,72,85,35,59,56,46,82,42,78,42,83,36,47,20,42,35,36,56,80,43,40,66,65,44,50,54,48,48,60,53,29,42,63,77,33,60,40,35,69,68,53,51,55,53,49,50,52,50,59,75,69,54,59,60,68,41,73,37,44,36,80,38,92,80,62,48,67,42,94,40,83,96,35,67,75,24,10,43,22,62,81,59,48,38,69,49,42,61,57,31,56,40,44,72,74,34,92,66,32,54,69,58,46,50,26,52,89,83,39,77,35,75,45,79,47,52,60,90,50,40,58,46,64,73,43,52,45,49,40,48,46,57,43,40,78,53,68,52,37,54,73,32,26,45,49,62,45,78,85,88,78,68,90,84,72,75,81,80,128

Radius of gyration: 20.3 Å; Cα contacts (8 Å, |Δi|>4): 428; chains: 1; bounding box: 55×39×52 Å

pLDDT: mean 90.16, std 14.14, range [29.55, 98.56]

Nearest PDB structures (foldseek):
  5goy-assembly1_A  TM=9.242E-01  e=3.940E-36  Homo sapiens
  1pfv-assembly1_A  TM=8.835E-01  e=2.412E-23  Escherichia coli
  8brx-assembly1_A  TM=8.833E-01  e=9.303E-23  Escherichia coli
  5urb-assembly2_B  TM=8.268E-01  e=2.012E-22  Acinetobacter baumannii
  6wqt-assembly1_A  TM=8.932E-01  e=8.375E-21  Xanthomonas citri pv. citri str. 306

Mean predicted aligned error: 6.81 Å

Foldseek 3Di:
DQQVVDQPPDDPVLLVLLLVLLQLLVVLLVVLVQKDKDKDKFKAWPVVRFTDDQQQKFAADPPPRDGGATCQAGPVVGDGHHNVRGDQIAGNVDRPTDMDIDIDMFMWGNLLVLVVVLVVCLVVQCVQLVEDPLLVVVLVVCVVVGDHTGTQKDQDCDARFHPDPSRRNIHTDCLQSVVVVVLSVQCVVDVVSCVAFQCLPPHAAEEEEASVCSCSQSGRHVSSVVSSVGRTNHHRYYDYDYDDDDPDPDPPD